Protein AF-A0A4R5H2H3-F1 (afdb_monomer_lite)

Foldseek 3Di:
DPLVVLVQVLCCVVPVDPSCPPPVVVVVVLVVVLVVLLVVLLCVLVPDPDPVVSVVSLVVLVVVLVVLVVVLVVLVCVQCVDPPDDPPDDHDDSVSSVVNVVSVSVNSSSVSNNVVNVVVVVCCVVPVPPPVVPPVPVVVVVVVVVVVVVVVVVVVVVVVVVVVVVVVVVVVVVVVVVVVVVVVVVVVVVVVVVPD

Structure (mmCIF, N/CA/C/O backbone):
data_AF-A0A4R5H2H3-F1
#
_entry.id   AF-A0A4R5H2H3-F1
#
loop_
_atom_site.group_PDB
_atom_site.id
_atom_site.type_symbol
_atom_site.label_atom_id
_atom_site.label_alt_id
_atom_site.label_comp_id
_atom_site.label_asym_id
_atom_site.label_entity_id
_atom_site.label_seq_id
_atom_site.pdbx_PDB_ins_code
_atom_site.Cartn_x
_atom_site.Cartn_y
_atom_site.Cartn_z
_atom_site.occupancy
_atom_site.B_iso_or_equiv
_atom_site.auth_seq_id
_atom_site.auth_comp_id
_atom_site.auth_asym_id
_atom_site.auth_atom_id
_atom_site.pdbx_PDB_model_num
ATOM 1 N N . MET A 1 1 ? 29.317 -9.488 -0.263 1.00 34.88 1 MET A N 1
ATOM 2 C CA . MET A 1 1 ? 28.533 -10.384 -1.147 1.00 34.88 1 MET A CA 1
ATOM 3 C C . MET A 1 1 ? 27.454 -9.622 -1.939 1.00 34.88 1 MET A C 1
ATOM 5 O O . MET A 1 1 ? 26.351 -10.120 -2.071 1.00 34.88 1 MET A O 1
ATOM 9 N N . GLY A 1 2 ? 27.746 -8.425 -2.471 1.00 34.34 2 GLY A N 1
ATOM 10 C CA . GLY A 1 2 ? 26.790 -7.650 -3.289 1.00 34.34 2 GLY A CA 1
ATOM 11 C C . GLY A 1 2 ? 27.246 -7.413 -4.733 1.00 34.34 2 GLY A C 1
ATOM 12 O O . GLY A 1 2 ? 26.426 -7.146 -5.590 1.00 34.34 2 GLY A O 1
ATOM 13 N N . ILE A 1 3 ? 28.543 -7.572 -5.020 1.00 41.53 3 ILE A N 1
ATOM 14 C CA . ILE A 1 3 ? 29.163 -7.224 -6.312 1.00 41.53 3 ILE A CA 1
ATOM 15 C C . ILE A 1 3 ? 28.861 -8.278 -7.400 1.00 41.53 3 ILE A C 1
ATOM 17 O O . ILE A 1 3 ? 28.740 -7.950 -8.571 1.00 41.53 3 ILE A O 1
ATOM 21 N N . SER A 1 4 ? 28.657 -9.547 -7.021 1.00 41.81 4 SER A N 1
ATOM 22 C CA . SER A 1 4 ? 28.384 -10.635 -7.978 1.00 41.81 4 SER A CA 1
ATOM 23 C C . SER A 1 4 ? 26.952 -10.625 -8.521 1.00 41.81 4 SER A C 1
ATOM 25 O O . SER A 1 4 ? 26.756 -10.938 -9.684 1.00 41.81 4 SER A O 1
ATOM 27 N N . THR A 1 5 ? 25.950 -10.229 -7.734 1.00 43.16 5 THR A N 1
ATOM 28 C CA . THR A 1 5 ? 24.558 -10.110 -8.209 1.00 43.16 5 THR A CA 1
ATOM 29 C C . THR A 1 5 ? 24.359 -8.932 -9.163 1.00 43.16 5 THR A C 1
ATOM 31 O O . THR A 1 5 ? 23.457 -8.965 -9.992 1.00 43.16 5 THR A O 1
ATOM 34 N N . VAL A 1 6 ? 25.233 -7.926 -9.074 1.00 44.38 6 VAL A N 1
ATOM 35 C CA . VAL A 1 6 ? 25.126 -6.669 -9.819 1.00 44.38 6 VAL A CA 1
ATOM 36 C C . VAL A 1 6 ? 25.523 -6.844 -11.281 1.00 44.38 6 VAL A C 1
ATOM 38 O O . VAL A 1 6 ? 24.759 -6.497 -12.178 1.00 44.38 6 VAL A O 1
ATOM 41 N N . ASN A 1 7 ? 26.673 -7.474 -11.520 1.00 48.06 7 ASN A N 1
ATOM 42 C CA . ASN A 1 7 ? 27.103 -7.817 -12.877 1.00 48.06 7 ASN A CA 1
ATOM 43 C C . ASN A 1 7 ? 26.172 -8.835 -13.539 1.00 48.06 7 ASN A C 1
ATOM 45 O O . ASN A 1 7 ? 26.022 -8.837 -14.752 1.00 48.06 7 ASN A O 1
ATOM 49 N N . VAL A 1 8 ? 25.515 -9.686 -12.748 1.00 49.03 8 VAL A N 1
ATOM 50 C CA . VAL A 1 8 ? 24.647 -10.748 -13.260 1.00 49.03 8 VAL A CA 1
ATOM 51 C C . VAL A 1 8 ? 23.358 -10.198 -13.872 1.00 49.03 8 VAL A C 1
ATOM 53 O O . VAL A 1 8 ? 22.996 -10.614 -14.967 1.00 49.03 8 VAL A O 1
ATOM 56 N N . GLN A 1 9 ? 22.680 -9.252 -13.217 1.00 48.16 9 GLN A N 1
ATOM 57 C CA . GLN A 1 9 ? 21.432 -8.682 -13.745 1.00 48.16 9 GLN A CA 1
ATOM 58 C C . GLN A 1 9 ? 21.677 -7.651 -14.858 1.00 48.16 9 GLN A C 1
ATOM 60 O O . GLN A 1 9 ? 20.937 -7.643 -15.838 1.00 48.16 9 GLN A O 1
ATOM 65 N N . ALA A 1 10 ? 22.765 -6.874 -14.786 1.00 48.69 10 ALA A N 1
ATOM 66 C CA . ALA A 1 10 ? 23.183 -6.014 -15.894 1.00 48.69 10 ALA A CA 1
ATOM 67 C C . ALA A 1 10 ? 23.555 -6.828 -17.152 1.00 48.69 10 ALA A C 1
ATOM 69 O O . ALA A 1 10 ? 23.134 -6.470 -18.248 1.00 48.69 10 ALA A O 1
ATOM 70 N N . ASN A 1 11 ? 24.250 -7.966 -17.004 1.00 46.78 11 ASN A N 1
ATOM 71 C CA . ASN A 1 11 ? 24.529 -8.876 -18.124 1.00 46.78 11 ASN A CA 1
ATOM 72 C C . ASN A 1 11 ? 23.278 -9.629 -18.615 1.00 46.78 11 ASN A C 1
ATOM 74 O O . ASN A 1 11 ? 23.153 -9.892 -19.804 1.00 46.78 11 ASN A O 1
ATOM 78 N N . LEU A 1 12 ? 22.310 -9.953 -17.750 1.00 50.41 12 LEU A N 1
ATOM 79 C CA . LEU A 1 12 ? 21.035 -10.544 -18.194 1.00 50.41 12 LEU A CA 1
ATOM 80 C C . LEU A 1 12 ? 20.271 -9.616 -19.142 1.00 50.41 12 LEU A C 1
ATOM 82 O O . LEU A 1 12 ? 19.757 -10.072 -20.161 1.00 50.41 12 LEU A O 1
ATOM 86 N N . GLU A 1 13 ? 20.211 -8.327 -18.810 1.00 52.56 13 GLU A N 1
ATOM 87 C CA . GLU A 1 13 ? 19.518 -7.323 -19.622 1.00 52.56 13 GLU A CA 1
ATOM 88 C C . GLU A 1 13 ? 20.335 -6.889 -20.850 1.00 52.56 13 GLU A C 1
ATOM 90 O O . GLU A 1 13 ? 19.753 -6.598 -21.893 1.00 52.56 13 GLU A O 1
ATOM 95 N N . ALA A 1 14 ? 21.671 -6.877 -20.758 1.00 45.66 14 ALA A N 1
ATOM 96 C CA . ALA A 1 14 ? 22.549 -6.466 -21.855 1.00 45.66 14 ALA A CA 1
ATOM 97 C C . ALA A 1 14 ? 22.869 -7.588 -22.861 1.00 45.66 14 ALA A C 1
ATOM 99 O O . ALA A 1 14 ? 23.081 -7.300 -24.037 1.00 45.66 14 ALA A O 1
ATOM 100 N N . THR A 1 15 ? 22.931 -8.853 -22.430 1.00 44.12 15 THR A N 1
ATOM 101 C CA . THR A 1 15 ? 23.522 -9.946 -23.227 1.00 44.12 15 THR A CA 1
ATOM 102 C C . THR A 1 15 ? 22.520 -11.034 -23.641 1.00 44.12 15 THR A C 1
ATOM 104 O O . THR A 1 15 ? 22.876 -11.896 -24.439 1.00 44.12 15 THR A O 1
ATOM 107 N N . TYR A 1 16 ? 21.269 -11.022 -23.144 1.00 44.94 16 TYR A N 1
ATOM 108 C CA . TYR A 1 16 ? 20.269 -12.100 -23.342 1.00 44.94 16 TYR A CA 1
ATOM 109 C C . TYR A 1 16 ? 20.771 -13.513 -22.970 1.00 44.94 16 TYR A C 1
ATOM 111 O O . TYR A 1 16 ? 20.153 -14.522 -23.318 1.00 44.94 16 TYR A O 1
ATOM 119 N N . GLU A 1 17 ? 21.891 -13.606 -22.256 1.00 41.66 17 GLU A N 1
ATOM 120 C CA . GLU A 1 17 ? 22.547 -14.865 -21.938 1.00 41.66 17 GLU A CA 1
ATOM 121 C C . GLU A 1 17 ? 22.022 -15.377 -20.584 1.00 41.66 17 GLU A C 1
ATOM 123 O O . GLU A 1 17 ? 21.837 -14.588 -19.655 1.00 41.66 17 GLU A O 1
ATOM 128 N N . PRO A 1 18 ? 21.713 -16.674 -20.427 1.00 47.91 18 PRO A N 1
ATOM 129 C CA . PRO A 1 18 ? 21.142 -17.199 -19.189 1.00 47.91 18 PRO A CA 1
ATOM 130 C C . PRO A 1 18 ? 22.182 -17.206 -18.055 1.00 47.91 18 PRO A C 1
ATOM 132 O O . PRO A 1 18 ? 22.868 -18.195 -17.817 1.00 47.91 18 PRO A O 1
ATOM 135 N N . VAL A 1 19 ? 22.267 -16.115 -17.292 1.00 52.50 19 VAL A N 1
ATOM 136 C CA . VAL A 1 19 ? 23.254 -15.950 -16.204 1.00 52.50 19 VAL A CA 1
ATOM 137 C C . VAL A 1 19 ? 22.940 -16.799 -14.948 1.00 52.50 19 VAL A C 1
ATOM 139 O O . VAL A 1 19 ? 23.726 -16.869 -14.007 1.00 52.50 19 VAL A O 1
ATOM 142 N N . PHE A 1 20 ? 21.818 -17.528 -14.919 1.00 52.38 20 PHE A N 1
ATOM 143 C CA . PHE A 1 20 ? 21.403 -18.344 -13.765 1.00 52.38 20 PHE A CA 1
ATOM 144 C C . PHE A 1 20 ? 21.428 -19.864 -13.993 1.00 52.38 20 PHE A C 1
ATOM 146 O O . PHE A 1 20 ? 20.670 -20.585 -13.342 1.00 52.38 20 PHE A O 1
ATOM 153 N N . ILE A 1 21 ? 22.301 -20.381 -14.866 1.00 53.38 21 ILE A N 1
ATOM 154 C CA . ILE A 1 21 ? 22.449 -21.841 -15.042 1.00 53.38 21 ILE A CA 1
ATOM 155 C C . ILE A 1 21 ? 22.946 -22.508 -13.745 1.00 53.38 21 ILE A C 1
ATOM 157 O O . ILE A 1 21 ? 22.458 -23.570 -13.368 1.00 53.38 21 ILE A O 1
ATOM 161 N N . GLU A 1 22 ? 23.871 -21.871 -13.019 1.00 54.84 22 GLU A N 1
ATOM 162 C CA . GLU A 1 22 ? 24.517 -22.478 -11.843 1.00 54.84 22 GLU A CA 1
ATOM 163 C C . GLU A 1 22 ? 23.698 -22.372 -10.544 1.00 54.84 22 GLU A C 1
ATOM 165 O O . GLU A 1 22 ? 23.843 -23.194 -9.641 1.00 54.84 22 GLU A O 1
ATOM 170 N N . ALA A 1 23 ? 22.833 -21.360 -10.416 1.00 55.41 23 ALA A N 1
ATOM 171 C CA . ALA A 1 23 ? 22.074 -21.097 -9.190 1.00 55.41 23 ALA A CA 1
ATOM 172 C C . ALA A 1 23 ? 20.656 -20.569 -9.489 1.00 55.41 23 ALA A C 1
ATOM 174 O O . ALA A 1 23 ? 20.342 -19.417 -9.163 1.00 55.41 23 ALA A O 1
ATOM 175 N N . PRO A 1 24 ? 19.770 -21.403 -10.066 1.00 59.09 24 PRO A N 1
ATOM 176 C CA . PRO A 1 24 ? 18.441 -20.983 -10.516 1.00 59.09 24 PRO A CA 1
ATOM 177 C C . PRO A 1 24 ? 17.578 -20.426 -9.378 1.00 59.09 24 PRO A C 1
ATOM 179 O O . PRO A 1 24 ? 16.837 -19.471 -9.571 1.00 59.09 24 PRO A O 1
ATOM 182 N N . TYR A 1 25 ? 17.727 -20.934 -8.153 1.00 60.09 25 TYR A N 1
ATOM 183 C CA . TYR A 1 25 ? 16.969 -20.471 -6.984 1.00 60.09 25 TYR A CA 1
ATOM 184 C C . TYR A 1 25 ? 17.156 -18.973 -6.672 1.00 60.09 25 TYR A C 1
ATOM 186 O O . TYR A 1 25 ? 16.240 -18.339 -6.149 1.00 60.09 25 TYR A O 1
ATOM 194 N N . LYS A 1 26 ? 18.308 -18.377 -7.014 1.00 56.00 26 LYS A N 1
ATOM 195 C CA . LYS A 1 26 ? 18.548 -16.935 -6.827 1.00 56.00 26 LYS A CA 1
ATOM 196 C C . LYS A 1 26 ? 17.709 -16.099 -7.792 1.00 56.00 26 LYS A C 1
ATOM 198 O O . LYS A 1 26 ? 17.166 -15.077 -7.383 1.00 56.00 26 LYS A O 1
ATOM 203 N N . ALA A 1 27 ? 17.550 -16.572 -9.028 1.00 60.16 27 ALA A N 1
ATOM 204 C CA . ALA A 1 27 ? 16.686 -15.951 -10.027 1.00 60.16 27 ALA A CA 1
ATOM 205 C C . ALA A 1 27 ? 15.229 -15.938 -9.559 1.00 60.16 27 ALA A C 1
ATOM 207 O O . ALA A 1 27 ? 14.553 -14.921 -9.652 1.00 60.16 27 ALA A O 1
ATOM 208 N N . TRP A 1 28 ? 14.767 -17.052 -8.985 1.00 60.28 28 TRP A N 1
ATOM 209 C CA . TRP A 1 28 ? 13.408 -17.174 -8.459 1.00 60.28 28 TRP A CA 1
ATOM 210 C C . TRP A 1 28 ? 13.164 -16.234 -7.277 1.00 60.28 28 TRP A C 1
ATOM 212 O O . TRP A 1 28 ? 12.120 -15.595 -7.211 1.00 60.28 28 TRP A O 1
ATOM 222 N N . LEU A 1 29 ? 14.124 -16.109 -6.358 1.00 61.41 29 LEU A N 1
ATOM 223 C CA . LEU A 1 29 ? 14.008 -15.193 -5.219 1.00 61.41 29 LEU A CA 1
ATOM 224 C C . LEU A 1 29 ? 13.988 -13.720 -5.652 1.00 61.41 29 LEU A C 1
ATOM 226 O O . LEU A 1 29 ? 13.203 -12.946 -5.109 1.00 61.41 29 LEU A O 1
ATOM 230 N N . LEU A 1 30 ? 14.797 -13.345 -6.648 1.00 62.12 30 LEU A N 1
ATOM 231 C CA . LEU A 1 30 ? 14.772 -12.001 -7.237 1.00 62.12 30 LEU A CA 1
ATOM 232 C C . LEU A 1 30 ? 13.456 -11.741 -7.983 1.00 62.12 30 LEU A C 1
ATOM 234 O O . LEU A 1 30 ? 12.825 -10.709 -7.766 1.00 62.12 30 LEU A O 1
ATOM 238 N N . ALA A 1 31 ? 12.985 -12.713 -8.768 1.00 64.19 31 ALA A N 1
ATOM 239 C CA . ALA A 1 31 ? 11.712 -12.631 -9.480 1.00 64.19 31 ALA A CA 1
ATOM 240 C C . ALA A 1 31 ? 10.501 -12.558 -8.534 1.00 64.19 31 ALA A C 1
ATOM 242 O O . ALA A 1 31 ? 9.494 -11.947 -8.877 1.00 64.19 31 ALA A O 1
ATOM 243 N N . LEU A 1 32 ? 10.583 -13.152 -7.337 1.00 67.06 32 LEU A N 1
ATOM 244 C CA . LEU A 1 32 ? 9.530 -13.090 -6.317 1.00 67.06 32 LEU A CA 1
ATOM 245 C C . LEU A 1 32 ? 9.561 -11.802 -5.482 1.00 67.06 32 LEU A C 1
ATOM 247 O O . LEU A 1 32 ? 8.543 -11.438 -4.888 1.00 67.06 32 LEU A O 1
ATOM 251 N N . LEU A 1 33 ? 10.686 -11.086 -5.453 1.00 66.94 33 LEU A N 1
ATOM 252 C CA . LEU A 1 33 ? 10.825 -9.845 -4.690 1.00 66.94 33 LEU A CA 1
ATOM 253 C C . LEU A 1 33 ? 9.841 -8.772 -5.182 1.00 66.94 33 LEU A C 1
ATOM 255 O O . LEU A 1 33 ? 9.191 -8.100 -4.380 1.00 66.94 33 LEU A O 1
ATOM 259 N N . VAL A 1 34 ? 9.687 -8.667 -6.504 1.00 65.50 34 VAL A N 1
ATOM 260 C CA . VAL A 1 34 ? 8.797 -7.707 -7.168 1.00 65.50 34 VAL A CA 1
ATOM 261 C C . VAL A 1 34 ? 7.313 -7.948 -6.836 1.00 65.50 34 VAL A C 1
ATOM 263 O O . VAL A 1 34 ? 6.665 -7.018 -6.345 1.00 65.50 34 VAL A O 1
ATOM 266 N N . PRO A 1 35 ? 6.741 -9.158 -7.004 1.00 67.50 35 PRO A N 1
ATOM 267 C CA . PRO A 1 35 ? 5.350 -9.420 -6.643 1.00 67.50 35 PRO A CA 1
ATOM 268 C C . PRO A 1 35 ? 5.090 -9.328 -5.131 1.00 67.50 35 PRO A C 1
ATOM 270 O O . PRO A 1 35 ? 4.041 -8.814 -4.737 1.00 67.50 35 PRO A O 1
ATOM 273 N N . ILE A 1 36 ? 6.025 -9.742 -4.264 1.00 69.88 36 ILE A N 1
ATOM 274 C CA . ILE A 1 36 ? 5.872 -9.604 -2.799 1.00 69.88 36 ILE A CA 1
ATOM 275 C C . ILE A 1 36 ? 5.882 -8.124 -2.378 1.00 69.88 36 ILE A C 1
ATOM 277 O O . ILE A 1 36 ? 5.030 -7.686 -1.591 1.00 69.88 36 ILE A O 1
ATOM 281 N N . GLY A 1 37 ? 6.808 -7.335 -2.930 1.00 66.12 37 GLY A N 1
ATOM 282 C CA . GLY A 1 37 ? 6.871 -5.889 -2.714 1.00 66.12 37 GLY A CA 1
ATOM 283 C C . GLY A 1 37 ? 5.603 -5.192 -3.207 1.00 66.12 37 GLY A C 1
ATOM 284 O O . GLY A 1 37 ? 4.981 -4.419 -2.475 1.00 66.12 37 GLY A O 1
ATOM 285 N N . SER A 1 38 ? 5.142 -5.555 -4.405 1.00 68.31 38 SER A N 1
ATOM 286 C CA . SER A 1 38 ? 3.903 -5.039 -4.986 1.00 68.31 38 SER A CA 1
ATOM 287 C C . SER A 1 38 ? 2.668 -5.354 -4.133 1.00 68.31 38 SER A C 1
ATOM 289 O O . SER A 1 38 ? 1.786 -4.501 -3.996 1.00 68.31 38 SER A O 1
ATOM 291 N N . LEU A 1 39 ? 2.570 -6.558 -3.561 1.00 72.31 39 LEU A N 1
ATOM 292 C CA . LEU A 1 39 ? 1.448 -6.930 -2.693 1.00 72.31 39 LEU A CA 1
ATOM 293 C C . LEU A 1 39 ? 1.435 -6.090 -1.415 1.00 72.31 39 LEU A C 1
ATOM 295 O O . LEU A 1 39 ? 0.384 -5.571 -1.039 1.00 72.31 39 LEU A O 1
ATOM 299 N N . SER A 1 40 ? 2.596 -5.887 -0.794 1.00 69.19 40 SER A N 1
ATOM 300 C CA . SER A 1 40 ? 2.732 -5.064 0.417 1.00 69.19 40 SER A CA 1
ATOM 301 C C . SER A 1 40 ? 2.228 -3.631 0.198 1.00 69.19 40 SER A C 1
ATOM 303 O O . SER A 1 40 ? 1.469 -3.096 1.008 1.00 69.19 40 SER A O 1
ATOM 305 N N . ILE A 1 41 ? 2.573 -3.038 -0.948 1.00 73.12 41 ILE A N 1
ATOM 306 C CA . ILE A 1 41 ? 2.124 -1.697 -1.353 1.00 73.12 41 ILE A CA 1
ATOM 307 C C . ILE A 1 41 ? 0.606 -1.675 -1.605 1.00 73.12 41 ILE A C 1
ATOM 309 O O . ILE A 1 41 ? -0.086 -0.750 -1.182 1.00 73.12 41 ILE A O 1
ATOM 313 N N . LYS A 1 42 ? 0.052 -2.719 -2.232 1.00 76.38 42 LYS A N 1
ATOM 314 C CA . LYS A 1 42 ? -1.390 -2.818 -2.510 1.00 76.38 42 LYS A CA 1
ATOM 315 C C . LYS A 1 42 ? -2.245 -2.968 -1.247 1.00 76.38 42 LYS A C 1
ATOM 317 O O . LYS A 1 42 ? -3.386 -2.503 -1.238 1.00 76.38 42 LYS A O 1
ATOM 322 N N . PHE A 1 43 ? -1.740 -3.618 -0.197 1.00 73.56 43 PHE A N 1
ATOM 323 C CA . PHE A 1 43 ? -2.502 -3.822 1.042 1.00 73.56 43 PHE A CA 1
ATOM 324 C C . PHE A 1 43 ? -2.461 -2.625 1.998 1.00 73.56 43 PHE A C 1
ATOM 326 O O . PHE A 1 43 ? -3.411 -2.445 2.758 1.00 73.56 43 PHE A O 1
ATOM 333 N N . LEU A 1 44 ? -1.446 -1.758 1.927 1.00 75.88 44 LEU A N 1
ATOM 334 C CA . LEU A 1 44 ? -1.357 -0.539 2.749 1.00 75.88 44 LEU A CA 1
ATOM 335 C C . LEU A 1 44 ? -2.647 0.317 2.792 1.00 75.88 44 LEU A C 1
ATOM 337 O O . LEU A 1 44 ? -3.050 0.724 3.883 1.00 75.88 44 LEU A O 1
ATOM 341 N N . PRO A 1 45 ? -3.342 0.573 1.662 1.00 74.25 45 PRO A N 1
ATOM 342 C CA . PRO A 1 45 ? -4.606 1.305 1.650 1.00 74.25 45 PRO A CA 1
ATOM 343 C C . PRO A 1 45 ? -5.694 0.736 2.571 1.00 74.25 45 PRO A C 1
ATOM 345 O O . PRO A 1 45 ? -6.553 1.486 3.034 1.00 74.25 45 PRO A O 1
ATOM 348 N N . SER A 1 46 ? -5.688 -0.579 2.817 1.00 74.06 46 SER A N 1
ATOM 349 C CA . SER A 1 46 ? -6.709 -1.247 3.635 1.00 74.06 46 SER A CA 1
ATOM 350 C C . SER A 1 46 ? -6.606 -0.910 5.125 1.00 74.06 46 SER A C 1
ATOM 352 O O . SER A 1 46 ? -7.607 -0.997 5.831 1.00 74.06 46 SER A O 1
ATOM 354 N N . SER A 1 47 ? -5.445 -0.428 5.577 1.00 77.38 47 SER A N 1
ATOM 355 C CA . SER A 1 47 ? -5.215 0.021 6.953 1.00 77.38 47 SER A CA 1
ATOM 356 C C . SER A 1 47 ? -5.760 1.424 7.240 1.00 77.38 47 SER A C 1
ATOM 358 O O . SER A 1 47 ? -5.821 1.829 8.398 1.00 77.38 47 SER A O 1
ATOM 360 N N . PHE A 1 48 ? -6.148 2.199 6.219 1.00 78.94 48 PHE A N 1
ATOM 361 C CA . PHE A 1 48 ? -6.730 3.525 6.435 1.00 78.94 48 PHE A CA 1
ATOM 362 C C . PHE A 1 48 ? -8.240 3.429 6.668 1.00 78.94 48 PHE A C 1
ATOM 364 O O . PHE A 1 48 ? -8.986 2.980 5.800 1.00 78.94 48 PHE A O 1
ATOM 371 N N . GLU A 1 49 ? -8.716 3.952 7.796 1.00 73.38 49 GLU A N 1
ATOM 372 C CA . GLU A 1 49 ? -10.152 4.010 8.107 1.00 73.38 49 GLU A CA 1
ATOM 373 C C . GLU A 1 49 ? -10.908 5.018 7.225 1.00 73.38 49 GLU A C 1
ATOM 375 O O . GLU A 1 49 ? -12.073 4.822 6.883 1.00 73.38 49 GLU A O 1
ATOM 380 N N . ARG A 1 50 ? -10.242 6.110 6.823 1.00 80.00 50 ARG A N 1
ATOM 381 C CA . ARG A 1 50 ? -10.867 7.222 6.094 1.00 80.00 50 ARG A CA 1
ATOM 382 C C . ARG A 1 50 ? -10.687 7.088 4.582 1.00 80.00 50 ARG A C 1
ATOM 384 O O . ARG A 1 50 ? -9.564 7.060 4.077 1.00 80.00 50 ARG A O 1
ATOM 391 N N . GLU A 1 51 ? -11.793 7.143 3.841 1.00 78.31 51 GLU A N 1
ATOM 392 C CA . GLU A 1 51 ? -11.803 7.087 2.367 1.00 78.31 51 GLU A CA 1
ATOM 393 C C . GLU A 1 51 ? -10.979 8.202 1.698 1.00 78.31 51 GLU A C 1
ATOM 395 O O . GLU A 1 51 ? -10.356 7.992 0.657 1.00 78.31 51 GLU A O 1
ATOM 400 N N . SER A 1 52 ? -10.901 9.390 2.307 1.00 80.38 52 SER A N 1
ATOM 401 C CA . SER A 1 52 ? -10.056 10.478 1.796 1.00 80.38 52 SER A CA 1
ATOM 402 C C . SER A 1 52 ? -8.567 10.124 1.827 1.00 80.38 52 SER A C 1
ATOM 404 O O . SER A 1 52 ? -7.842 10.463 0.892 1.00 80.38 52 SER A O 1
ATOM 406 N N . SER A 1 53 ? -8.118 9.416 2.867 1.00 82.19 53 SER A N 1
ATOM 407 C CA . SER A 1 53 ? -6.723 8.994 3.025 1.00 82.19 53 SER A CA 1
ATOM 408 C C . SER A 1 53 ? -6.362 7.897 2.026 1.00 82.19 53 SER A C 1
ATOM 410 O O . SER A 1 53 ? -5.306 7.969 1.402 1.00 82.19 53 SER A O 1
ATOM 412 N N . LYS A 1 54 ? -7.278 6.952 1.770 1.00 81.94 54 LYS A N 1
ATOM 413 C CA . LYS A 1 54 ? -7.118 5.942 0.709 1.00 81.94 54 LYS A CA 1
ATOM 414 C C . LYS A 1 54 ? -6.953 6.588 -0.666 1.00 81.94 54 LYS A C 1
ATOM 416 O O . LYS A 1 54 ? -6.032 6.251 -1.407 1.00 81.94 54 LYS A O 1
ATOM 421 N N . ARG A 1 55 ? -7.809 7.562 -0.999 1.00 82.94 55 ARG A N 1
ATOM 422 C CA . ARG A 1 55 ? -7.730 8.298 -2.274 1.00 82.94 55 ARG A CA 1
ATOM 423 C C . ARG A 1 55 ? -6.433 9.096 -2.405 1.00 82.94 55 ARG A C 1
ATOM 425 O O . ARG A 1 55 ? -5.866 9.136 -3.494 1.00 82.94 55 ARG A O 1
ATOM 432 N N . ALA A 1 56 ? -5.967 9.724 -1.325 1.00 86.06 56 ALA A N 1
ATOM 433 C CA . ALA A 1 56 ? -4.695 10.444 -1.316 1.00 86.06 56 ALA A CA 1
ATOM 434 C C . ALA A 1 56 ? -3.508 9.493 -1.536 1.00 86.06 56 ALA A C 1
ATOM 436 O O . ALA A 1 56 ? -2.653 9.783 -2.370 1.00 86.06 56 ALA A O 1
ATOM 437 N N . TYR A 1 57 ? -3.506 8.334 -0.872 1.00 86.94 57 TYR A N 1
ATOM 438 C CA . TYR A 1 57 ? -2.490 7.300 -1.061 1.00 86.94 57 TYR A CA 1
ATOM 439 C C . TYR A 1 57 ? -2.444 6.797 -2.508 1.00 86.94 57 TYR A C 1
ATOM 441 O O . TYR A 1 57 ? -1.377 6.773 -3.110 1.00 86.94 57 TYR A O 1
ATOM 449 N N . ILE A 1 58 ? -3.598 6.468 -3.099 1.00 86.19 58 ILE A N 1
ATOM 450 C CA . ILE A 1 58 ? -3.689 6.003 -4.494 1.00 86.19 58 ILE A CA 1
ATOM 451 C C . ILE A 1 58 ? -3.112 7.041 -5.463 1.00 86.19 58 ILE A C 1
ATOM 453 O O . ILE A 1 58 ? -2.343 6.701 -6.358 1.00 86.19 58 ILE A O 1
ATOM 457 N N . LYS A 1 59 ? -3.462 8.320 -5.278 1.00 87.81 59 LYS A N 1
ATOM 458 C CA . LYS A 1 59 ? -2.902 9.409 -6.090 1.00 87.81 59 LYS A CA 1
ATOM 459 C C . LYS A 1 59 ? -1.389 9.517 -5.909 1.00 87.81 59 LYS A C 1
ATOM 461 O O . LYS A 1 59 ? -0.678 9.632 -6.901 1.00 87.81 59 LYS A O 1
ATOM 466 N N . GLY A 1 60 ? -0.913 9.454 -4.666 1.00 89.12 60 GLY A N 1
ATOM 467 C CA . GLY A 1 60 ? 0.514 9.462 -4.349 1.00 89.12 60 GLY A CA 1
ATOM 468 C C . GLY A 1 60 ? 1.260 8.314 -5.025 1.00 89.12 60 GLY A C 1
ATOM 469 O O . GLY A 1 60 ? 2.294 8.553 -5.636 1.00 89.12 60 GLY A O 1
ATOM 470 N N . LEU A 1 61 ? 0.689 7.106 -5.002 1.00 89.12 61 LEU A N 1
ATOM 471 C CA . LEU A 1 61 ? 1.252 5.926 -5.653 1.00 89.12 61 LEU A CA 1
ATOM 472 C C . LEU A 1 61 ? 1.350 6.097 -7.173 1.00 89.12 61 LEU A C 1
ATOM 474 O O . LEU A 1 61 ? 2.372 5.760 -7.763 1.00 89.12 61 LEU A O 1
ATOM 478 N N . TYR A 1 62 ? 0.319 6.633 -7.830 1.00 88.56 62 TYR A N 1
ATOM 479 C CA . TYR A 1 62 ? 0.386 6.879 -9.275 1.00 88.56 62 TYR A CA 1
ATOM 480 C C . TYR A 1 62 ? 1.431 7.940 -9.635 1.00 88.56 62 TYR A C 1
ATOM 482 O O . TYR A 1 62 ? 2.162 7.766 -10.608 1.00 88.56 62 TYR A O 1
ATOM 490 N N . ILE A 1 63 ? 1.545 9.004 -8.835 1.00 92.25 63 ILE A N 1
ATOM 491 C CA . ILE A 1 63 ? 2.563 10.042 -9.036 1.00 92.25 63 ILE A CA 1
ATOM 492 C C . ILE A 1 63 ? 3.967 9.461 -8.836 1.00 92.25 63 ILE A C 1
ATOM 494 O O . ILE A 1 63 ? 4.833 9.670 -9.684 1.00 92.25 63 ILE A O 1
ATOM 498 N N . SER A 1 64 ? 4.199 8.705 -7.759 1.00 90.94 64 SER A N 1
ATOM 499 C CA . SER A 1 64 ? 5.503 8.086 -7.504 1.00 90.94 64 SER A CA 1
ATOM 500 C C . SER A 1 64 ? 5.865 7.059 -8.574 1.00 90.94 64 SER A C 1
ATOM 502 O O . SER A 1 64 ? 7.017 7.009 -8.991 1.00 90.94 64 SER A O 1
ATOM 504 N N . THR A 1 65 ? 4.887 6.303 -9.079 1.00 90.12 65 THR A N 1
ATOM 505 C CA . THR A 1 65 ? 5.084 5.375 -10.203 1.00 90.12 65 THR A CA 1
ATOM 506 C C . THR A 1 65 ? 5.502 6.126 -11.465 1.00 90.12 65 THR A C 1
ATOM 508 O O . THR A 1 65 ? 6.493 5.760 -12.089 1.00 90.12 65 THR A O 1
ATOM 511 N N . ALA A 1 66 ? 4.797 7.204 -11.824 1.00 90.44 66 ALA A N 1
ATOM 512 C CA . ALA A 1 66 ? 5.126 8.001 -13.005 1.00 90.44 66 ALA A CA 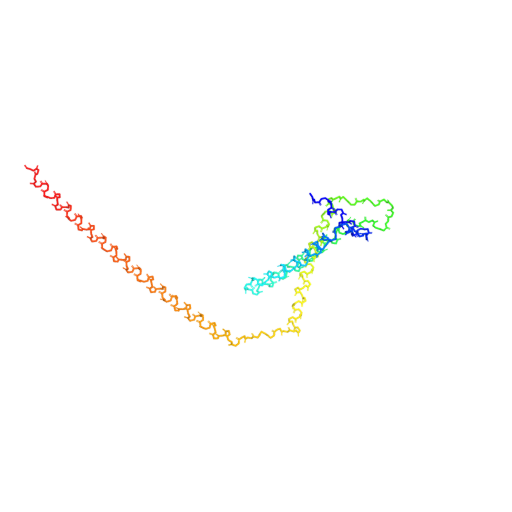1
ATOM 513 C C . ALA A 1 66 ? 6.530 8.621 -12.908 1.00 90.44 66 ALA A C 1
ATOM 515 O O . ALA A 1 66 ? 7.303 8.552 -13.862 1.00 90.44 66 ALA A O 1
ATOM 516 N N . LEU A 1 67 ? 6.885 9.172 -11.743 1.00 92.62 67 LEU A N 1
ATOM 517 C CA . LEU A 1 67 ? 8.228 9.697 -11.488 1.00 92.62 67 LEU A CA 1
ATOM 518 C C . LEU A 1 67 ? 9.289 8.595 -11.564 1.00 92.62 67 LEU A C 1
ATOM 520 O O . LEU A 1 67 ? 10.321 8.788 -12.201 1.00 92.62 67 LEU A O 1
ATOM 524 N N . SER A 1 68 ? 9.028 7.432 -10.964 1.00 91.56 68 SER A N 1
ATOM 525 C CA . SER A 1 68 ? 9.951 6.295 -10.995 1.00 91.56 68 SER A CA 1
ATOM 526 C C . SER A 1 68 ? 10.187 5.792 -12.415 1.00 91.56 68 SER A C 1
ATOM 528 O O . SER A 1 68 ? 11.326 5.507 -12.764 1.00 91.56 68 SER A O 1
ATOM 530 N N . LEU A 1 69 ? 9.144 5.718 -13.247 1.00 89.31 69 LEU A N 1
ATOM 531 C CA . LEU A 1 69 ? 9.267 5.327 -14.654 1.00 89.31 69 LEU A CA 1
ATOM 532 C C . LEU A 1 69 ? 10.042 6.360 -15.476 1.00 89.31 69 LEU A C 1
ATOM 534 O O . LEU A 1 69 ? 10.799 5.983 -16.368 1.00 89.31 69 LEU A O 1
ATOM 538 N N . LEU A 1 70 ? 9.895 7.652 -15.172 1.00 92.12 70 LEU A N 1
ATOM 539 C CA . LEU A 1 70 ? 10.669 8.710 -15.825 1.00 92.12 70 LEU A CA 1
ATOM 540 C C . LEU A 1 70 ? 12.156 8.588 -15.471 1.00 92.12 70 LEU A C 1
ATOM 542 O O . LEU A 1 70 ? 12.997 8.559 -16.368 1.00 92.12 70 LEU A O 1
ATOM 546 N N . ILE A 1 71 ? 12.481 8.447 -14.181 1.00 90.69 71 ILE A N 1
ATOM 547 C CA . ILE A 1 71 ? 13.864 8.251 -13.719 1.00 90.69 71 ILE A CA 1
ATOM 548 C C . ILE A 1 71 ? 14.442 6.965 -14.318 1.00 90.69 71 ILE A C 1
ATOM 550 O O . ILE A 1 71 ? 15.563 6.982 -14.820 1.00 90.69 71 ILE A O 1
ATOM 554 N N . TRP A 1 72 ? 13.666 5.878 -14.326 1.00 89.69 72 TRP A N 1
ATOM 555 C CA . TRP A 1 72 ? 14.057 4.626 -14.968 1.00 89.69 72 TRP A CA 1
ATOM 556 C C . TRP A 1 72 ? 14.331 4.813 -16.464 1.00 89.69 72 TRP A C 1
ATOM 558 O O . TRP A 1 72 ? 15.356 4.346 -16.938 1.00 89.69 72 TRP A O 1
ATOM 568 N N . SER A 1 73 ? 13.494 5.557 -17.194 1.00 84.19 73 SER A N 1
ATOM 569 C CA . SER A 1 73 ? 13.690 5.812 -18.631 1.00 84.19 73 SER A CA 1
ATOM 570 C C . SER A 1 73 ? 14.981 6.585 -18.910 1.00 84.19 73 SER A C 1
ATOM 572 O O . SER A 1 73 ? 15.701 6.267 -19.853 1.00 84.19 73 SER A O 1
ATOM 574 N N . VAL A 1 74 ? 15.302 7.582 -18.077 1.00 86.25 74 VAL A N 1
ATOM 575 C CA . VAL A 1 74 ? 16.571 8.324 -18.174 1.00 86.25 74 VAL A CA 1
ATOM 576 C C . VAL A 1 74 ? 17.752 7.409 -17.851 1.00 86.25 74 VAL A C 1
ATOM 578 O O . VAL A 1 74 ? 18.733 7.398 -18.588 1.00 86.25 74 VAL A O 1
ATOM 581 N N . ALA A 1 75 ? 17.656 6.616 -16.782 1.00 83.00 75 ALA A N 1
ATOM 582 C CA . ALA A 1 75 ? 18.703 5.675 -16.397 1.00 83.00 75 ALA A CA 1
ATOM 583 C C . ALA A 1 75 ? 18.934 4.608 -17.477 1.00 83.00 75 ALA A C 1
ATOM 585 O O . ALA A 1 75 ? 20.082 4.334 -17.808 1.00 83.00 75 ALA A O 1
ATOM 586 N N . PHE A 1 76 ? 17.865 4.074 -18.072 1.00 78.44 76 PHE A N 1
ATOM 587 C CA . PHE A 1 76 ? 17.905 3.144 -19.200 1.00 78.44 76 PHE A CA 1
ATOM 588 C C . PHE A 1 76 ? 18.617 3.770 -20.401 1.00 78.44 76 PHE A C 1
ATOM 590 O O . PHE A 1 76 ? 19.558 3.190 -20.934 1.00 78.44 76 PHE A O 1
ATOM 597 N N . ALA A 1 77 ? 18.217 4.984 -20.789 1.00 78.31 77 ALA A N 1
ATOM 598 C CA . ALA A 1 77 ? 18.826 5.692 -21.910 1.00 78.31 77 ALA A CA 1
ATOM 599 C C . ALA A 1 77 ? 20.322 5.956 -21.696 1.00 78.31 77 ALA A C 1
ATOM 601 O O . ALA A 1 77 ? 21.079 5.917 -22.656 1.00 78.31 77 ALA A O 1
ATOM 602 N N . LEU A 1 78 ? 20.749 6.213 -20.456 1.00 76.56 78 LEU A N 1
ATOM 603 C CA . LEU A 1 78 ? 22.157 6.405 -20.113 1.00 76.56 78 LEU A CA 1
ATOM 604 C C . LEU A 1 78 ? 22.941 5.087 -20.039 1.00 76.56 78 LEU A C 1
ATOM 606 O O . LEU A 1 78 ? 24.096 5.069 -20.448 1.00 76.56 78 LEU A O 1
ATOM 610 N N . MET A 1 79 ? 22.337 4.004 -19.534 1.00 71.19 79 MET A N 1
ATOM 611 C CA . MET A 1 79 ? 22.967 2.676 -19.471 1.00 71.19 79 MET A CA 1
ATOM 612 C C . MET A 1 79 ? 23.220 2.138 -20.884 1.00 71.19 79 MET A C 1
ATOM 614 O O . MET A 1 79 ? 24.291 1.634 -21.197 1.00 71.19 79 MET A O 1
ATOM 618 N N . PHE A 1 80 ? 22.223 2.280 -21.754 1.00 66.88 80 PHE A N 1
ATOM 619 C CA . PHE A 1 80 ? 22.203 1.687 -23.087 1.00 66.88 80 PHE A CA 1
ATOM 620 C C . PHE A 1 80 ? 22.489 2.701 -24.203 1.00 66.88 80 PHE A C 1
ATOM 622 O O . PHE A 1 80 ? 22.180 2.459 -25.375 1.00 66.88 80 PHE A O 1
ATOM 629 N N . ASN A 1 81 ? 23.087 3.842 -23.856 1.00 61.00 81 ASN A N 1
ATOM 630 C CA . ASN A 1 81 ? 23.561 4.803 -24.841 1.00 61.00 81 ASN A CA 1
ATOM 631 C C . ASN A 1 81 ? 24.698 4.155 -25.648 1.00 61.00 81 ASN A C 1
ATOM 633 O O . ASN A 1 81 ? 25.784 3.956 -25.118 1.00 61.00 81 ASN A O 1
ATOM 637 N N . GLY A 1 82 ? 24.439 3.778 -26.904 1.00 50.25 82 GLY A N 1
ATOM 638 C CA . GLY A 1 82 ? 25.451 3.174 -27.782 1.00 50.25 82 GLY A CA 1
ATOM 639 C C . GLY A 1 82 ? 25.164 1.763 -28.307 1.00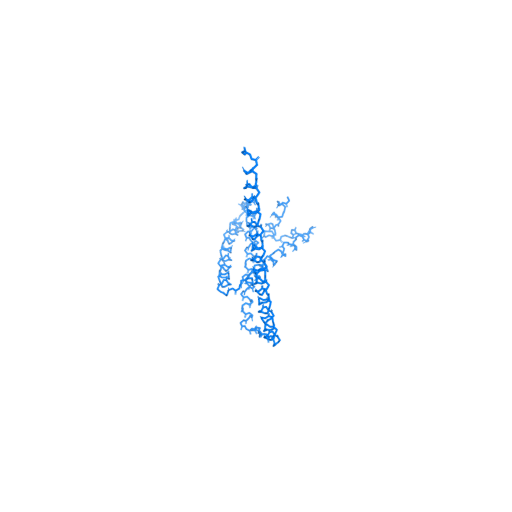 50.25 82 GLY A C 1
ATOM 640 O O . GLY A 1 82 ? 25.955 1.283 -29.111 1.00 50.25 82 GLY A O 1
ATOM 641 N N . ILE A 1 83 ? 24.026 1.118 -27.989 1.00 49.47 83 ILE A N 1
ATOM 642 C CA . ILE A 1 83 ? 23.685 -0.217 -28.559 1.00 49.47 83 ILE A CA 1
ATOM 643 C C . ILE A 1 83 ? 23.639 -0.214 -30.111 1.00 49.47 83 ILE A C 1
ATOM 645 O O . ILE A 1 83 ? 23.717 -1.262 -30.745 1.00 49.47 83 ILE A O 1
ATOM 649 N N . GLY A 1 84 ? 23.537 0.956 -30.754 1.00 47.31 84 GLY A N 1
ATOM 650 C CA . GLY A 1 84 ? 23.398 1.077 -32.209 1.00 47.31 84 GLY A CA 1
ATOM 651 C C . GLY A 1 84 ? 24.624 1.543 -33.001 1.00 47.31 84 GLY A C 1
ATOM 652 O O . GLY A 1 84 ? 24.545 1.536 -34.228 1.00 47.31 84 GLY A O 1
ATOM 653 N N . THR A 1 85 ? 25.727 1.980 -32.381 1.00 44.12 85 THR A N 1
ATOM 654 C CA . THR A 1 85 ? 26.819 2.634 -33.132 1.00 44.12 85 THR A CA 1
ATOM 655 C C . THR A 1 85 ? 28.209 2.280 -32.612 1.00 44.12 85 THR A C 1
ATOM 657 O O . THR A 1 85 ? 28.667 2.864 -31.636 1.00 44.12 85 THR A O 1
ATOM 660 N N . SER A 1 86 ? 28.886 1.415 -33.378 1.00 40.75 86 SER A N 1
ATOM 661 C CA . SER A 1 86 ? 30.337 1.146 -33.412 1.00 40.75 86 SER A CA 1
ATOM 662 C C . SER A 1 86 ? 30.999 0.588 -32.144 1.00 40.75 86 SER A C 1
ATOM 664 O O . SER A 1 86 ? 30.573 0.828 -31.026 1.00 40.75 86 SER A O 1
ATOM 666 N N . GLU A 1 87 ? 32.068 -0.174 -32.366 1.00 48.41 87 GLU A N 1
ATOM 667 C CA . GLU A 1 87 ? 32.821 -1.036 -31.438 1.00 48.41 87 GLU A CA 1
ATOM 668 C C . GLU A 1 87 ? 33.469 -0.336 -30.215 1.00 48.41 87 GLU A C 1
ATOM 670 O O . GLU A 1 87 ? 34.180 -0.988 -29.459 1.00 48.41 87 GLU A O 1
ATOM 675 N N . ASP A 1 88 ? 33.162 0.942 -29.964 1.00 47.81 88 ASP A N 1
ATOM 676 C CA . ASP A 1 88 ? 33.720 1.781 -28.890 1.00 47.81 88 ASP A CA 1
ATOM 677 C C . ASP A 1 88 ? 32.641 2.278 -27.901 1.00 47.81 88 ASP A C 1
ATOM 679 O O . ASP A 1 88 ? 32.701 3.397 -27.388 1.00 47.81 88 ASP A O 1
ATOM 683 N N . ALA A 1 89 ? 31.610 1.473 -27.627 1.00 53.78 89 ALA A N 1
ATOM 684 C CA . ALA A 1 89 ? 30.693 1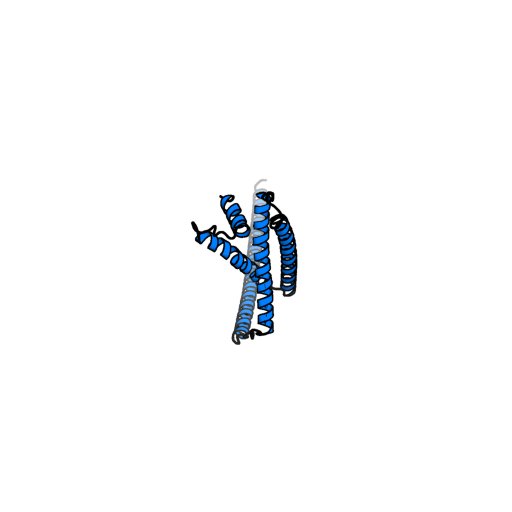.769 -26.530 1.00 53.78 89 ALA A CA 1
ATOM 685 C C . ALA A 1 89 ? 31.412 1.513 -25.194 1.00 53.78 89 ALA A C 1
ATOM 687 O O . ALA A 1 89 ? 31.594 0.363 -24.787 1.00 53.78 89 ALA A O 1
ATOM 688 N N . GLU A 1 90 ? 31.847 2.580 -24.516 1.00 56.38 90 GLU A N 1
ATOM 689 C CA . GLU A 1 90 ? 32.368 2.479 -23.151 1.00 56.38 90 GLU A CA 1
ATOM 690 C C . GLU A 1 90 ? 31.329 1.785 -22.262 1.00 56.38 90 GLU A C 1
ATOM 692 O O . GLU A 1 90 ? 30.184 2.227 -22.145 1.00 56.38 90 GLU A O 1
ATOM 697 N N . ALA A 1 91 ? 31.733 0.678 -21.636 1.00 58.09 91 ALA A N 1
ATOM 698 C CA . ALA A 1 91 ? 30.885 -0.028 -20.691 1.00 58.09 91 ALA A CA 1
ATOM 699 C C . ALA A 1 91 ? 30.463 0.929 -19.566 1.00 58.09 91 ALA A C 1
ATOM 701 O O . ALA A 1 91 ? 31.291 1.646 -18.996 1.00 58.09 91 ALA A O 1
ATOM 702 N N . ALA A 1 92 ? 29.171 0.938 -19.232 1.00 61.56 92 ALA A N 1
ATOM 703 C CA . ALA A 1 92 ? 28.671 1.753 -18.137 1.00 61.56 92 ALA A CA 1
ATOM 704 C C . ALA A 1 92 ? 29.415 1.419 -16.836 1.00 61.56 92 ALA A C 1
ATOM 706 O O . ALA A 1 92 ? 29.645 0.254 -16.517 1.00 61.56 92 ALA A O 1
ATOM 707 N N . SER A 1 93 ? 29.772 2.449 -16.063 1.00 70.62 93 SER A N 1
ATOM 708 C CA . SER A 1 93 ? 30.442 2.248 -14.773 1.00 70.62 93 SER A CA 1
ATOM 709 C C . SER A 1 93 ? 29.632 1.335 -13.839 1.00 70.62 93 SER A C 1
ATOM 711 O O . SER A 1 93 ? 28.402 1.422 -13.795 1.00 70.62 93 SER A O 1
ATOM 713 N N . ASP A 1 94 ? 30.314 0.540 -13.006 1.00 70.88 94 ASP A N 1
ATOM 714 C CA . ASP A 1 94 ? 29.681 -0.338 -12.006 1.00 70.88 94 ASP A CA 1
ATOM 715 C C . ASP A 1 94 ? 28.673 0.406 -11.112 1.00 70.88 94 ASP A C 1
ATOM 717 O O . ASP A 1 94 ? 27.647 -0.142 -10.705 1.00 70.88 94 ASP A O 1
ATOM 721 N N . ALA A 1 95 ? 28.944 1.675 -10.792 1.00 74.00 95 ALA A N 1
ATOM 722 C CA . ALA A 1 95 ? 28.042 2.515 -10.007 1.00 74.00 95 ALA A CA 1
ATOM 723 C C . ALA A 1 95 ? 26.730 2.815 -10.753 1.00 74.00 95 ALA A C 1
ATOM 725 O O . ALA A 1 95 ? 25.658 2.800 -10.146 1.00 74.00 95 ALA A O 1
ATOM 726 N N . MET A 1 96 ? 26.805 3.046 -12.066 1.00 72.50 96 MET A N 1
ATOM 727 C CA . MET A 1 96 ? 25.641 3.297 -12.912 1.00 72.50 96 MET A CA 1
ATOM 728 C C . MET A 1 96 ? 24.809 2.029 -13.117 1.00 72.50 96 MET A C 1
ATOM 730 O O . MET A 1 96 ? 23.586 2.083 -13.001 1.00 72.50 96 MET A O 1
ATOM 734 N N . ALA A 1 97 ? 25.461 0.881 -13.322 1.00 70.12 97 ALA A N 1
ATOM 735 C CA . ALA A 1 97 ? 24.790 -0.417 -13.405 1.00 70.12 97 ALA A CA 1
ATOM 736 C C . ALA A 1 97 ? 24.049 -0.763 -12.097 1.00 70.12 97 ALA A C 1
ATOM 738 O O . ALA A 1 97 ? 22.880 -1.152 -12.116 1.00 70.12 97 ALA A O 1
ATOM 739 N N . ASN A 1 98 ? 24.693 -0.533 -10.946 1.00 73.88 98 ASN A N 1
ATOM 740 C CA . ASN A 1 98 ? 24.069 -0.661 -9.626 1.00 73.88 98 ASN A CA 1
ATOM 741 C C . ASN A 1 98 ? 22.833 0.233 -9.474 1.00 73.88 98 ASN A C 1
ATOM 743 O O . ASN A 1 98 ? 21.778 -0.222 -9.032 1.00 73.88 98 ASN A O 1
ATOM 747 N N . PHE A 1 99 ? 22.966 1.517 -9.812 1.00 79.44 99 PHE A N 1
ATOM 748 C CA . PHE A 1 99 ? 21.872 2.477 -9.702 1.00 79.44 99 PHE A CA 1
ATOM 749 C C . PHE A 1 99 ? 20.695 2.100 -10.608 1.00 79.44 99 PHE A C 1
ATOM 751 O O . PHE A 1 99 ? 19.550 2.088 -10.151 1.00 79.44 99 PHE A O 1
ATOM 758 N N . TYR A 1 100 ? 20.987 1.737 -11.860 1.00 76.88 100 TYR A N 1
ATOM 759 C CA . TYR A 1 100 ? 20.000 1.300 -12.841 1.00 76.88 100 TYR A CA 1
ATOM 760 C C . TYR A 1 100 ? 19.201 0.080 -12.348 1.00 76.88 100 TYR A C 1
ATOM 762 O O . TYR A 1 100 ? 17.975 0.071 -12.427 1.00 76.88 100 TYR A O 1
ATOM 770 N N . MET A 1 101 ? 19.862 -0.902 -11.736 1.00 74.88 101 MET A N 1
ATOM 771 C CA . MET A 1 101 ? 19.194 -2.076 -11.170 1.00 74.88 101 MET A CA 1
ATOM 772 C C . MET A 1 101 ? 18.214 -1.724 -10.048 1.00 74.88 101 MET A C 1
ATOM 774 O O . MET A 1 101 ? 17.085 -2.217 -10.021 1.00 74.88 101 MET A O 1
ATOM 778 N N . TRP A 1 102 ? 18.630 -0.851 -9.126 1.00 78.25 102 TRP A N 1
ATOM 779 C CA . TRP A 1 102 ? 17.767 -0.411 -8.032 1.00 78.25 102 TRP A CA 1
ATOM 780 C C . TRP A 1 102 ? 16.538 0.329 -8.549 1.00 78.25 102 TRP A C 1
ATOM 782 O O . TRP A 1 102 ? 15.424 0.044 -8.103 1.00 78.25 102 TRP A O 1
ATOM 792 N N . ILE A 1 103 ? 16.722 1.252 -9.498 1.00 85.81 103 ILE A N 1
ATOM 793 C CA . ILE A 1 103 ? 15.591 1.988 -10.068 1.00 85.81 103 ILE A CA 1
ATOM 794 C C . ILE A 1 103 ? 14.702 1.083 -10.924 1.00 85.81 103 ILE A C 1
ATOM 796 O O . ILE A 1 103 ? 13.488 1.256 -10.892 1.00 85.81 103 ILE A O 1
ATOM 800 N N . HIS A 1 104 ? 15.265 0.095 -11.624 1.00 83.38 104 HIS A N 1
ATOM 801 C CA . HIS A 1 104 ? 14.509 -0.891 -12.393 1.00 83.38 104 HIS A CA 1
ATOM 802 C C . HIS A 1 104 ? 13.610 -1.733 -11.484 1.00 83.38 104 HIS A C 1
ATOM 804 O O . HIS A 1 104 ? 12.390 -1.685 -11.630 1.00 83.38 104 HIS A O 1
ATOM 810 N N . ALA A 1 105 ? 14.172 -2.382 -10.460 1.00 79.50 105 ALA A N 1
ATOM 811 C CA . ALA A 1 105 ? 13.390 -3.179 -9.515 1.00 79.50 105 ALA A CA 1
ATOM 812 C C . ALA A 1 105 ? 12.313 -2.341 -8.798 1.00 79.50 105 ALA A C 1
ATOM 814 O O . ALA A 1 105 ? 11.180 -2.787 -8.605 1.00 79.50 105 ALA A O 1
ATOM 815 N N . PHE A 1 106 ? 12.643 -1.104 -8.415 1.00 82.62 106 PHE A N 1
ATOM 816 C CA . PHE A 1 106 ? 11.693 -0.202 -7.766 1.00 82.62 106 PHE A CA 1
ATOM 817 C C . PHE A 1 106 ? 10.571 0.250 -8.713 1.00 82.62 106 PHE A C 1
ATOM 819 O O . PHE A 1 106 ? 9.399 0.264 -8.323 1.00 82.62 106 PHE A O 1
ATOM 826 N N . ALA A 1 107 ? 10.906 0.567 -9.967 1.00 84.88 107 ALA A N 1
ATOM 827 C CA . ALA A 1 107 ? 9.937 0.928 -10.992 1.00 84.88 107 ALA A CA 1
ATOM 828 C C . ALA A 1 107 ? 8.995 -0.240 -11.307 1.00 84.88 107 ALA A C 1
ATOM 830 O O . ALA A 1 107 ? 7.784 -0.027 -11.372 1.00 84.88 107 ALA A O 1
ATOM 831 N N . GLU A 1 108 ? 9.508 -1.468 -11.417 1.00 82.31 108 GLU A N 1
ATOM 832 C CA . GLU A 1 108 ? 8.690 -2.667 -11.625 1.00 82.31 108 GLU A CA 1
ATOM 833 C C . GLU A 1 108 ? 7.732 -2.928 -10.459 1.00 82.31 108 GLU A C 1
ATOM 835 O O . GLU A 1 108 ? 6.552 -3.219 -10.677 1.00 82.31 108 GLU A O 1
ATOM 840 N N . MET A 1 109 ? 8.196 -2.771 -9.214 1.00 82.31 109 MET A N 1
ATOM 841 C CA . MET A 1 109 ? 7.339 -2.910 -8.031 1.00 82.31 109 MET A CA 1
ATOM 842 C C . MET A 1 109 ? 6.192 -1.895 -8.035 1.00 82.31 109 MET A C 1
ATOM 844 O O . MET A 1 109 ? 5.036 -2.264 -7.809 1.00 82.31 109 MET A O 1
ATOM 848 N N . LEU A 1 110 ? 6.491 -0.622 -8.309 1.00 84.69 110 LEU A N 1
ATOM 849 C CA . LEU A 1 110 ? 5.490 0.446 -8.354 1.00 84.69 110 LEU A CA 1
ATOM 850 C C . LEU A 1 110 ? 4.525 0.291 -9.538 1.00 84.69 110 LEU A C 1
ATOM 852 O O . LEU A 1 110 ? 3.309 0.439 -9.376 1.00 84.69 110 LEU A O 1
ATOM 856 N N . ALA A 1 111 ? 5.040 -0.063 -10.716 1.00 83.31 111 ALA A N 1
ATOM 857 C CA . ALA A 1 111 ? 4.236 -0.335 -11.902 1.00 83.31 111 ALA A CA 1
ATOM 858 C C . ALA A 1 111 ? 3.285 -1.516 -11.661 1.00 83.31 111 ALA A C 1
ATOM 860 O O . ALA A 1 111 ? 2.085 -1.398 -11.898 1.00 83.31 111 ALA A O 1
ATOM 861 N N . THR A 1 112 ? 3.779 -2.615 -11.090 1.00 82.00 112 THR A N 1
ATOM 862 C CA . THR A 1 112 ? 2.950 -3.783 -10.758 1.00 82.00 112 THR A CA 1
ATOM 863 C C . THR A 1 112 ? 1.880 -3.427 -9.727 1.00 82.00 112 THR A C 1
ATOM 865 O O . THR A 1 112 ? 0.703 -3.746 -9.919 1.00 82.00 112 THR A O 1
ATOM 868 N N . ALA A 1 113 ? 2.245 -2.699 -8.666 1.00 81.12 113 ALA A N 1
ATOM 869 C CA . ALA A 1 113 ? 1.304 -2.305 -7.620 1.00 81.12 113 ALA A CA 1
ATOM 870 C C . ALA A 1 113 ? 0.197 -1.394 -8.164 1.00 81.12 113 ALA A C 1
ATOM 872 O O . ALA A 1 113 ? -0.987 -1.615 -7.891 1.00 81.12 113 ALA A O 1
ATOM 873 N N . SER A 1 114 ? 0.567 -0.396 -8.966 1.00 85.12 114 SER A N 1
ATOM 874 C CA . SER A 1 114 ? -0.378 0.537 -9.580 1.00 85.12 114 SER A CA 1
ATOM 875 C C . SER A 1 114 ? -1.306 -0.153 -10.585 1.00 85.12 114 SER A C 1
ATOM 877 O O . SER A 1 114 ? -2.520 0.074 -10.543 1.00 85.12 114 SER A O 1
ATOM 879 N N . LEU A 1 115 ? -0.778 -1.052 -11.422 1.00 84.12 115 LEU A N 1
ATOM 880 C CA . LEU A 1 115 ? -1.569 -1.836 -12.371 1.00 84.12 115 LEU A CA 1
ATOM 881 C C . LEU A 1 115 ? -2.565 -2.737 -11.637 1.00 84.12 115 LEU A C 1
ATOM 883 O O . LEU A 1 115 ? -3.742 -2.787 -11.993 1.00 84.12 115 LEU A O 1
ATOM 887 N N . TYR A 1 116 ? -2.119 -3.398 -10.569 1.00 82.62 116 TYR A N 1
ATOM 888 C CA . TYR A 1 116 ? -2.962 -4.288 -9.780 1.00 82.62 116 TYR A CA 1
ATOM 889 C C . TYR A 1 116 ? -4.055 -3.531 -9.012 1.00 82.62 116 TYR A C 1
ATOM 891 O O . TYR A 1 116 ? -5.192 -4.002 -8.948 1.00 82.62 116 TYR A O 1
ATOM 899 N N . MET A 1 117 ? -3.763 -2.332 -8.491 1.00 82.25 117 MET A N 1
ATOM 900 C CA . MET A 1 117 ? -4.786 -1.454 -7.905 1.00 82.25 117 MET A CA 1
ATOM 901 C C . MET A 1 117 ? -5.802 -0.980 -8.945 1.00 82.25 117 MET A C 1
ATOM 903 O O . MET A 1 117 ? -7.005 -0.955 -8.674 1.00 82.25 117 MET A O 1
ATOM 907 N N . LYS A 1 118 ? -5.351 -0.608 -10.147 1.00 83.12 118 LYS A N 1
ATOM 908 C CA . LYS A 1 118 ? -6.265 -0.190 -11.211 1.00 83.12 118 LYS A CA 1
ATOM 909 C C . LYS A 1 118 ? -7.132 -1.352 -11.689 1.00 83.12 118 LYS A C 1
ATOM 911 O O . LYS A 1 118 ? -8.332 -1.168 -11.911 1.00 83.12 118 LYS A O 1
ATOM 916 N N . LEU A 1 119 ? -6.546 -2.541 -11.805 1.00 83.38 119 LEU A N 1
ATOM 917 C CA . LEU A 1 119 ? -7.255 -3.768 -12.138 1.00 83.38 119 LEU A CA 1
ATOM 918 C C . LEU A 1 119 ? -8.309 -4.089 -11.077 1.00 83.38 119 LEU A C 1
ATOM 920 O O . LEU A 1 119 ? -9.456 -4.321 -11.443 1.00 83.38 119 LEU A O 1
ATOM 924 N N . SER A 1 120 ? -7.977 -4.028 -9.782 1.00 81.12 120 SER A N 1
ATOM 925 C CA . SER A 1 120 ? -8.956 -4.293 -8.720 1.00 81.12 120 SER A CA 1
ATOM 926 C C . SER A 1 120 ? -10.106 -3.286 -8.728 1.00 81.12 120 SER A C 1
ATOM 928 O O . SER A 1 120 ? -11.255 -3.699 -8.665 1.00 81.12 120 SER A O 1
ATOM 930 N N . GLN A 1 121 ? -9.826 -1.990 -8.905 1.00 81.75 121 GLN A N 1
ATOM 931 C CA . GLN A 1 121 ? -10.871 -0.962 -9.042 1.00 81.75 121 GLN A CA 1
ATOM 932 C C . GLN A 1 121 ? -11.783 -1.214 -10.249 1.00 81.75 121 GLN A C 1
ATOM 934 O O . GLN A 1 121 ? -12.996 -1.018 -10.184 1.00 81.75 121 GLN A O 1
ATOM 939 N N . THR A 1 122 ? -11.197 -1.642 -11.367 1.00 82.75 122 THR A N 1
ATOM 940 C CA . THR A 1 122 ? -11.940 -1.948 -12.594 1.00 82.75 122 THR A CA 1
ATOM 941 C C . THR A 1 122 ? -12.812 -3.183 -12.388 1.00 82.75 122 THR A C 1
ATOM 943 O O . THR A 1 122 ? -14.001 -3.154 -12.697 1.00 82.75 122 THR A O 1
ATOM 946 N N . LEU A 1 123 ? -12.256 -4.239 -11.791 1.00 82.94 123 LEU A N 1
ATOM 947 C CA . LEU A 1 123 ? -12.993 -5.451 -11.448 1.00 82.94 123 LEU A CA 1
ATOM 948 C C . LEU A 1 123 ? -14.128 -5.160 -10.465 1.00 82.94 123 LEU A C 1
ATOM 950 O O . LEU A 1 123 ? -15.227 -5.633 -10.697 1.00 82.94 123 LEU A O 1
ATOM 954 N N . GLU A 1 124 ? -13.919 -4.333 -9.442 1.00 81.56 124 GLU A N 1
ATOM 955 C CA . GLU A 1 124 ? -14.980 -3.907 -8.516 1.00 81.56 124 GLU A CA 1
ATOM 956 C C . GLU A 1 124 ? -16.078 -3.082 -9.202 1.00 81.56 124 GLU A C 1
ATOM 958 O O . GLU A 1 124 ? -17.223 -3.092 -8.760 1.00 81.56 124 GLU A O 1
ATOM 963 N N . THR A 1 125 ? -15.756 -2.373 -10.287 1.00 81.75 125 THR A N 1
ATOM 964 C CA . THR A 1 125 ? -16.742 -1.586 -11.044 1.00 81.75 125 THR A CA 1
ATOM 965 C C . THR A 1 125 ? -17.647 -2.486 -11.890 1.00 81.75 125 THR A C 1
ATOM 967 O O . THR A 1 125 ? -18.855 -2.262 -11.940 1.00 81.75 125 THR A O 1
ATOM 970 N N . TYR A 1 126 ? -17.082 -3.502 -12.551 1.00 80.75 126 TYR A N 1
ATOM 971 C CA . TYR A 1 126 ? -17.833 -4.414 -13.430 1.00 80.75 126 TYR A CA 1
ATOM 972 C C . TYR A 1 126 ? -18.424 -5.621 -12.695 1.00 80.75 126 TYR A C 1
ATOM 974 O O . TYR A 1 126 ? -19.490 -6.115 -13.056 1.00 80.75 126 TYR A O 1
ATOM 982 N N . PHE A 1 127 ? -17.747 -6.070 -11.646 1.00 79.06 127 PHE A N 1
ATOM 983 C CA . PHE A 1 127 ? -18.162 -7.126 -10.735 1.00 79.06 127 PHE A CA 1
ATOM 984 C C . PHE A 1 127 ? -18.196 -6.542 -9.325 1.00 79.06 127 PHE A C 1
ATOM 986 O O . PHE A 1 127 ? -17.335 -6.871 -8.500 1.00 79.06 127 PHE A O 1
ATOM 993 N N . PRO A 1 128 ? -19.160 -5.647 -9.035 1.00 72.12 128 PRO A N 1
ATOM 994 C CA . PRO A 1 128 ? -19.338 -5.163 -7.683 1.00 72.12 128 PRO A CA 1
ATOM 995 C C . PRO A 1 128 ? -19.536 -6.387 -6.810 1.00 72.12 128 PRO A C 1
ATOM 997 O O . PRO A 1 128 ? -20.494 -7.143 -6.988 1.00 72.12 128 PRO A O 1
ATOM 1000 N N . GLN A 1 129 ? -18.602 -6.614 -5.886 1.00 63.62 129 GLN A N 1
ATOM 1001 C CA . GLN A 1 129 ? -18.852 -7.586 -4.845 1.00 63.62 129 GLN A CA 1
ATOM 1002 C C . GLN A 1 129 ? -20.105 -7.084 -4.151 1.00 63.62 129 GLN A C 1
ATOM 1004 O O . GLN A 1 129 ? -20.089 -6.025 -3.519 1.00 63.62 129 GLN A O 1
ATOM 1009 N N . THR A 1 130 ? -21.213 -7.808 -4.316 1.00 56.12 130 THR A N 1
ATOM 1010 C CA . THR A 1 130 ? -22.350 -7.668 -3.423 1.00 56.12 130 THR A CA 1
ATOM 1011 C C . THR A 1 130 ? -21.743 -7.807 -2.048 1.00 56.12 130 THR A C 1
ATOM 1013 O O . THR A 1 130 ? -21.295 -8.900 -1.695 1.00 56.12 130 THR A O 1
ATOM 1016 N N . GLN A 1 131 ? -21.629 -6.694 -1.319 1.00 58.22 131 GLN A N 1
ATOM 1017 C CA . GLN A 1 131 ? -21.313 -6.736 0.092 1.00 58.22 131 GLN A CA 1
ATOM 1018 C C . GLN A 1 131 ? -22.409 -7.615 0.660 1.00 58.22 131 GLN A C 1
ATOM 1020 O O . GLN A 1 131 ? -23.550 -7.172 0.798 1.00 58.22 131 GLN A O 1
ATOM 1025 N N . TYR A 1 132 ? -22.100 -8.895 0.856 1.00 52.56 132 TYR A N 1
ATOM 1026 C CA . TYR A 1 132 ? -23.015 -9.832 1.459 1.00 52.56 132 TYR A CA 1
ATOM 1027 C C . TYR A 1 132 ? -23.111 -9.316 2.878 1.00 52.56 132 TYR A C 1
ATOM 1029 O O . TYR A 1 132 ? -22.242 -9.560 3.716 1.00 52.56 132 TYR A O 1
ATOM 1037 N N . ARG A 1 133 ? -24.091 -8.439 3.098 1.00 55.12 133 ARG A N 1
ATOM 1038 C CA . ARG A 1 133 ? -24.355 -7.828 4.383 1.00 55.12 133 ARG A CA 1
ATOM 1039 C C . ARG A 1 133 ? -24.783 -8.998 5.232 1.00 55.12 133 ARG A C 1
ATOM 1041 O O . ARG A 1 133 ? -25.931 -9.416 5.143 1.00 55.12 133 ARG A O 1
ATOM 1048 N N . ASN A 1 134 ? -23.819 -9.582 5.943 1.00 61.12 134 ASN A N 1
ATOM 1049 C CA . ASN A 1 134 ? -24.047 -10.755 6.758 1.00 61.12 134 ASN A CA 1
ATOM 1050 C C . ASN A 1 134 ? -25.260 -10.423 7.639 1.00 61.12 134 ASN A C 1
ATOM 1052 O O . ASN A 1 134 ? -25.165 -9.502 8.456 1.00 61.12 134 ASN A O 1
ATOM 1056 N N . PRO A 1 135 ? -26.414 -11.084 7.442 1.00 66.56 135 PRO A N 1
ATOM 1057 C CA . PRO A 1 135 ? -27.633 -10.722 8.154 1.00 66.56 135 PRO A CA 1
ATOM 1058 C C . PRO A 1 135 ? -27.462 -10.921 9.664 1.00 66.56 135 PRO A C 1
ATOM 1060 O O . PRO A 1 135 ? -28.149 -10.270 10.444 1.00 66.56 135 PRO A O 1
ATOM 1063 N N . ALA A 1 136 ? -26.486 -11.740 10.079 1.00 71.00 136 ALA A N 1
ATOM 1064 C CA . ALA A 1 136 ? -26.096 -11.922 11.470 1.00 71.00 136 ALA A CA 1
ATOM 1065 C C . ALA A 1 136 ? -25.178 -10.809 12.018 1.00 71.00 136 ALA A C 1
ATOM 1067 O O . ALA A 1 136 ? -25.069 -10.668 13.232 1.00 71.00 136 ALA A O 1
ATOM 1068 N N . TYR A 1 137 ? -24.554 -9.976 11.176 1.00 73.06 137 TYR A N 1
ATOM 1069 C CA . TYR A 1 137 ? -23.646 -8.917 11.637 1.00 73.06 137 TYR A CA 1
ATOM 1070 C C . TYR A 1 137 ? -24.380 -7.788 12.364 1.00 73.06 137 TYR A C 1
ATOM 1072 O O . TYR A 1 137 ? -23.912 -7.319 13.394 1.00 73.06 137 TYR A O 1
ATOM 1080 N N . ALA A 1 138 ? -25.541 -7.358 11.863 1.00 74.12 138 ALA A N 1
ATOM 1081 C CA . ALA A 1 138 ? -26.332 -6.314 12.517 1.00 74.12 138 ALA A CA 1
ATOM 1082 C C . ALA A 1 138 ? -26.773 -6.697 13.949 1.00 74.12 138 ALA A C 1
ATOM 1084 O O . ALA A 1 138 ? -26.513 -5.908 14.860 1.00 74.12 138 ALA A O 1
ATOM 1085 N N . PRO A 1 139 ? -27.361 -7.888 14.196 1.00 78.88 139 PRO A N 1
ATOM 1086 C CA . PRO A 1 139 ? -27.695 -8.304 15.556 1.00 78.88 139 PRO A CA 1
ATOM 1087 C C . PRO A 1 139 ? -26.450 -8.588 16.408 1.00 78.88 139 PRO A C 1
ATOM 1089 O O . PRO A 1 139 ? -26.442 -8.250 17.587 1.00 78.88 139 PRO A O 1
ATOM 1092 N N . GLN A 1 140 ? -25.365 -9.131 15.840 1.00 82.31 140 GLN A N 1
ATOM 1093 C CA . GLN A 1 140 ? -24.119 -9.338 16.592 1.00 82.31 140 GLN A CA 1
ATOM 1094 C C . GLN A 1 140 ? -23.470 -8.021 17.019 1.00 82.31 140 GLN A C 1
ATOM 1096 O O . GLN A 1 140 ? -23.023 -7.907 18.156 1.00 82.31 140 GLN A O 1
ATOM 1101 N N . LYS A 1 141 ? -23.463 -7.009 16.148 1.00 82.62 141 LYS A N 1
ATOM 1102 C CA . LYS A 1 141 ? -22.963 -5.675 16.480 1.00 82.62 141 LYS A CA 1
ATOM 1103 C C . LYS A 1 141 ? -23.802 -5.027 17.580 1.00 82.62 141 LYS A C 1
ATOM 1105 O O . LYS A 1 141 ? -23.233 -4.525 18.537 1.00 82.62 141 LYS A O 1
ATOM 1110 N N . ALA A 1 142 ? -25.131 -5.124 17.500 1.00 84.00 142 ALA A N 1
ATOM 1111 C CA . ALA A 1 142 ? -26.015 -4.638 18.559 1.00 84.00 142 ALA A CA 1
ATOM 1112 C C . ALA A 1 142 ? -25.747 -5.338 19.906 1.00 84.00 142 ALA A C 1
ATOM 1114 O O . ALA A 1 142 ? -25.705 -4.679 20.944 1.00 84.00 142 ALA A O 1
ATOM 1115 N N . ASN A 1 143 ? -25.493 -6.651 19.891 1.00 86.50 143 ASN A N 1
ATOM 1116 C CA . ASN A 1 143 ? -25.130 -7.396 21.097 1.00 86.50 143 ASN A CA 1
ATOM 1117 C C . ASN A 1 143 ? -23.791 -6.922 21.676 1.00 86.50 143 ASN A C 1
ATOM 1119 O O . ASN A 1 143 ? -23.708 -6.678 22.877 1.00 86.50 143 ASN A O 1
ATOM 1123 N N . VAL A 1 144 ? -22.766 -6.742 20.837 1.00 87.56 144 VAL A N 1
ATOM 1124 C CA . VAL A 1 144 ? -21.452 -6.232 21.264 1.00 87.56 144 VAL A CA 1
ATOM 1125 C C . VAL A 1 144 ? -21.563 -4.816 21.831 1.00 87.56 144 VAL A C 1
ATOM 1127 O O . VAL A 1 144 ? -21.025 -4.550 22.903 1.00 87.56 144 VAL A O 1
ATOM 1130 N N . ASP A 1 145 ? -22.307 -3.932 21.169 1.00 89.12 145 ASP A N 1
ATOM 1131 C CA . ASP A 1 145 ? -22.503 -2.553 21.620 1.00 89.12 145 ASP A CA 1
ATOM 1132 C C . ASP A 1 145 ? -23.259 -2.514 22.964 1.00 89.12 145 ASP A C 1
ATOM 1134 O O . ASP A 1 145 ? -22.893 -1.756 23.864 1.00 89.12 145 ASP A O 1
ATOM 1138 N N . SER A 1 146 ? -24.258 -3.386 23.151 1.00 88.75 146 SER A N 1
ATOM 1139 C CA . SER A 1 146 ? -24.982 -3.515 24.425 1.00 88.75 146 SER A CA 1
ATOM 1140 C C . SER A 1 146 ? -24.115 -4.079 25.558 1.00 88.75 146 SER A C 1
ATOM 1142 O O . SER A 1 146 ? -24.188 -3.594 26.687 1.00 88.75 146 SER A O 1
ATOM 1144 N N . ALA A 1 147 ? -23.255 -5.058 25.260 1.00 87.69 147 ALA A N 1
ATOM 1145 C CA . ALA A 1 147 ? -22.325 -5.632 26.226 1.00 87.69 147 ALA A CA 1
ATOM 1146 C C . ALA A 1 147 ? -21.277 -4.603 26.664 1.00 87.69 147 ALA A C 1
ATOM 1148 O O . ALA A 1 147 ? -21.005 -4.479 27.856 1.00 87.69 147 ALA A O 1
ATOM 1149 N N . LYS A 1 148 ? -20.762 -3.810 25.720 1.00 88.94 148 LYS A N 1
ATOM 1150 C CA . LYS A 1 148 ? -19.815 -2.729 26.001 1.00 88.94 148 LYS A CA 1
ATOM 1151 C C . LYS A 1 148 ? -20.438 -1.633 26.867 1.00 88.94 148 LYS A C 1
ATOM 1153 O O . LYS A 1 148 ? -19.842 -1.224 27.854 1.00 88.94 148 LYS A O 1
ATOM 1158 N N . ALA A 1 149 ? -21.677 -1.234 26.577 1.00 90.50 149 ALA A N 1
ATOM 1159 C CA . ALA A 1 149 ? -22.404 -0.282 27.418 1.00 90.50 149 ALA A CA 1
ATOM 1160 C C . ALA A 1 149 ? -22.639 -0.813 28.848 1.00 90.50 149 ALA A C 1
ATOM 1162 O O . ALA A 1 149 ? -22.570 -0.055 29.817 1.00 90.50 149 ALA A O 1
ATOM 1163 N N . ALA A 1 150 ? -22.905 -2.116 28.998 1.00 90.06 150 ALA A N 1
ATOM 1164 C CA . ALA A 1 150 ? -23.045 -2.749 30.307 1.00 90.06 150 ALA A CA 1
ATOM 1165 C C . ALA A 1 150 ? -21.709 -2.823 31.069 1.00 90.06 150 ALA A C 1
ATOM 1167 O O . ALA A 1 150 ? -21.689 -2.601 32.282 1.00 90.06 150 ALA A O 1
ATOM 1168 N N . GLU A 1 151 ? -20.606 -3.098 30.369 1.00 90.94 151 GLU A N 1
ATOM 1169 C CA . GLU A 1 151 ? -19.248 -3.089 30.922 1.00 90.94 151 GLU A CA 1
ATOM 1170 C C . GLU A 1 151 ? -18.848 -1.686 31.396 1.00 90.94 151 GLU A C 1
ATOM 1172 O O . GLU A 1 151 ? -18.446 -1.529 32.549 1.00 90.94 151 GLU A O 1
ATOM 1177 N N . ASP A 1 152 ? -19.061 -0.660 30.570 1.00 90.94 152 ASP A N 1
ATOM 1178 C CA . ASP A 1 152 ? -18.775 0.736 30.915 1.00 90.94 152 ASP A CA 1
ATOM 1179 C C . ASP A 1 152 ? -19.586 1.179 32.147 1.00 90.94 152 ASP A C 1
ATOM 1181 O O . ASP A 1 152 ? -19.047 1.766 33.090 1.00 90.94 152 ASP A O 1
ATOM 1185 N N . ALA A 1 153 ? -20.873 0.817 32.210 1.00 91.88 153 ALA A N 1
ATOM 1186 C CA . ALA A 1 153 ? -21.717 1.103 33.369 1.00 91.88 153 ALA A CA 1
ATOM 1187 C C . ALA A 1 153 ? -21.264 0.354 34.639 1.00 91.88 153 ALA A C 1
ATOM 1189 O O . ALA A 1 153 ? -21.363 0.883 35.753 1.00 91.88 153 ALA A O 1
ATOM 1190 N N . ALA A 1 154 ? -20.775 -0.883 34.507 1.00 90.62 154 ALA A N 1
ATOM 1191 C CA . ALA A 1 154 ? -20.215 -1.641 35.624 1.00 90.62 154 ALA A CA 1
ATOM 1192 C C . ALA A 1 154 ? -18.888 -1.033 36.105 1.00 90.62 154 ALA A C 1
ATOM 1194 O O . ALA A 1 154 ? -18.663 -0.920 37.315 1.00 90.62 154 ALA A O 1
ATOM 1195 N N . PHE A 1 155 ? -18.048 -0.580 35.175 1.00 91.56 155 PHE A N 1
ATOM 1196 C CA . PHE A 1 155 ? -16.791 0.095 35.468 1.00 91.56 155 PHE A CA 1
ATOM 1197 C C . PHE A 1 155 ? -17.019 1.430 36.187 1.00 91.56 155 PHE A C 1
ATOM 1199 O O . PHE A 1 155 ? -16.392 1.690 37.218 1.00 91.56 155 PHE A O 1
ATOM 1206 N N . GLU A 1 156 ? -17.988 2.239 35.750 1.00 92.69 156 GLU A N 1
ATOM 1207 C CA . GLU A 1 156 ? -18.361 3.468 36.460 1.00 92.69 156 GLU A CA 1
ATOM 1208 C C . GLU A 1 156 ? -18.846 3.199 37.889 1.00 92.69 156 GLU A C 1
ATOM 1210 O O . GLU A 1 156 ? -18.448 3.902 38.827 1.00 92.69 156 GLU A O 1
ATOM 1215 N N . LYS A 1 157 ? -19.666 2.157 38.088 1.00 92.44 157 LYS A N 1
ATOM 1216 C CA . LYS A 1 157 ? -20.097 1.741 39.433 1.00 92.44 157 LYS A CA 1
ATOM 1217 C C . LYS A 1 157 ? -18.906 1.332 40.293 1.00 92.44 157 LYS A C 1
ATOM 1219 O O . LYS A 1 157 ? -18.829 1.749 41.451 1.00 92.44 157 LYS A O 1
ATOM 1224 N N . HIS A 1 158 ? -17.967 0.569 39.739 1.00 90.69 158 HIS A N 1
ATOM 1225 C CA . HIS A 1 158 ? -16.747 0.182 40.441 1.00 90.69 158 HIS A CA 1
ATOM 1226 C C . HIS A 1 158 ? -15.923 1.412 40.856 1.00 90.69 158 HIS A C 1
ATOM 1228 O O . HIS A 1 158 ? -15.553 1.543 42.026 1.00 90.69 158 HIS A O 1
ATOM 1234 N N . LEU A 1 159 ? -15.729 2.374 39.950 1.00 93.19 159 LEU A N 1
ATOM 1235 C CA . LEU A 1 159 ? -15.050 3.638 40.248 1.00 93.19 159 LEU A CA 1
ATOM 1236 C C . LEU A 1 159 ? -15.780 4.470 41.310 1.00 93.19 159 LEU A C 1
ATOM 1238 O O . LEU A 1 159 ? -15.140 5.118 42.141 1.00 93.19 159 LEU A O 1
ATOM 1242 N N . ALA A 1 160 ? -17.114 4.487 41.305 1.00 93.38 160 ALA A N 1
ATOM 1243 C CA . ALA A 1 160 ? -17.902 5.185 42.318 1.00 93.38 160 ALA A CA 1
ATOM 1244 C C . ALA A 1 160 ? -17.741 4.546 43.709 1.00 93.38 160 ALA A C 1
ATOM 1246 O O . ALA A 1 160 ? -17.563 5.262 44.698 1.00 93.38 160 ALA A O 1
ATOM 1247 N N . VAL A 1 161 ? -17.746 3.212 43.788 1.00 94.00 161 VAL A N 1
ATOM 1248 C CA . VAL A 1 161 ? -17.496 2.474 45.037 1.00 94.00 161 VAL A CA 1
ATOM 1249 C C . VAL A 1 161 ? -16.072 2.715 45.533 1.00 94.00 161 VAL A C 1
ATOM 1251 O O . VAL A 1 161 ? -15.891 3.046 46.704 1.00 94.00 161 VAL A O 1
ATOM 1254 N N . MET A 1 162 ? -15.074 2.642 44.650 1.00 92.44 162 MET A N 1
ATOM 1255 C CA . MET A 1 162 ? -13.680 2.932 44.995 1.00 92.44 162 MET A CA 1
ATOM 1256 C C . MET A 1 162 ? -13.506 4.359 45.521 1.00 92.44 162 MET A C 1
ATOM 1258 O O . MET A 1 162 ? -12.863 4.561 46.551 1.00 92.44 162 MET A O 1
ATOM 1262 N N . ARG A 1 163 ? -14.143 5.355 44.891 1.00 92.38 163 ARG A N 1
ATOM 1263 C CA . ARG A 1 163 ? -14.137 6.742 45.388 1.00 92.38 163 ARG A CA 1
ATOM 1264 C C . ARG A 1 163 ? -14.720 6.855 46.798 1.00 92.38 163 ARG A C 1
ATOM 1266 O O . ARG A 1 163 ? -14.105 7.490 47.653 1.00 92.38 163 ARG A O 1
ATOM 1273 N N . ARG A 1 164 ? -15.861 6.209 47.068 1.00 93.75 164 ARG A N 1
ATOM 1274 C CA . ARG A 1 164 ? -16.463 6.185 48.416 1.00 93.75 164 ARG A CA 1
ATOM 1275 C C . ARG A 1 164 ? -15.554 5.500 49.432 1.00 93.75 164 ARG A C 1
ATOM 1277 O O . ARG A 1 164 ? -15.374 6.018 50.530 1.00 93.75 164 ARG A O 1
ATOM 1284 N N . TYR A 1 165 ? -14.943 4.378 49.060 1.00 93.50 165 TYR A N 1
ATOM 1285 C CA . TYR A 1 165 ? -13.990 3.673 49.912 1.00 93.50 165 TYR A CA 1
ATOM 1286 C C . TYR A 1 165 ? -12.800 4.565 50.291 1.00 93.50 165 TYR A C 1
ATOM 1288 O O . TYR A 1 165 ? -12.474 4.687 51.472 1.00 93.50 165 TYR A O 1
ATOM 1296 N N . HIS A 1 166 ? -12.190 5.245 49.316 1.00 91.69 166 HIS A N 1
ATOM 1297 C CA . HIS A 1 166 ? -11.094 6.179 49.576 1.00 91.69 166 HIS A CA 1
ATOM 1298 C C . HIS A 1 166 ? -11.523 7.351 50.462 1.00 91.69 166 HIS A C 1
ATOM 1300 O O . HIS A 1 166 ? -10.794 7.709 51.384 1.00 91.69 166 HIS A O 1
ATOM 1306 N N . MET A 1 167 ? -12.717 7.905 50.245 1.00 92.69 167 MET A N 1
ATOM 1307 C CA . MET A 1 167 ? -13.257 8.968 51.094 1.00 92.69 167 MET A CA 1
ATOM 1308 C C . MET A 1 167 ? -13.415 8.505 52.550 1.00 92.69 167 MET A C 1
ATOM 1310 O O . MET A 1 167 ? -12.926 9.179 53.455 1.00 92.69 167 MET A O 1
ATOM 1314 N N . HIS A 1 168 ? -14.016 7.337 52.786 1.00 92.94 168 HIS A N 1
ATOM 1315 C CA . HIS A 1 168 ? -14.155 6.783 54.136 1.00 92.94 168 HIS A CA 1
ATOM 1316 C C . HIS A 1 168 ? -12.806 6.451 54.780 1.00 92.94 168 HIS A C 1
ATOM 1318 O O . HIS A 1 168 ? -12.615 6.686 55.973 1.00 92.94 168 HIS A O 1
ATOM 1324 N N . LYS A 1 169 ? -11.843 5.945 54.000 1.00 93.50 169 LYS A N 1
ATOM 1325 C CA . LYS A 1 169 ? -10.479 5.696 54.480 1.00 93.50 169 LYS A CA 1
ATOM 1326 C C . LYS A 1 169 ? -9.801 6.993 54.929 1.00 93.50 169 LYS A C 1
ATOM 1328 O O . LYS A 1 169 ? -9.229 7.020 56.016 1.00 93.50 169 LYS A O 1
ATOM 1333 N N . ASN A 1 170 ? -9.917 8.059 54.138 1.00 92.62 170 ASN A N 1
ATOM 1334 C CA . ASN A 1 170 ? -9.350 9.367 54.465 1.00 92.62 170 ASN A CA 1
ATOM 1335 C C . ASN A 1 170 ? -10.030 9.983 55.697 1.00 92.62 170 ASN A C 1
ATOM 1337 O O . ASN A 1 170 ? -9.341 10.472 56.585 1.00 92.62 170 ASN A O 1
ATOM 1341 N N . GLN A 1 171 ? -11.362 9.901 55.797 1.00 92.69 171 GLN A N 1
ATOM 1342 C CA . GLN A 1 171 ? -12.107 10.354 56.980 1.00 92.69 171 GLN A CA 1
ATOM 1343 C C . GLN A 1 171 ? -11.677 9.609 58.245 1.00 92.69 171 GLN A C 1
ATOM 1345 O O . GLN A 1 171 ? -11.447 10.229 59.279 1.00 92.69 171 GLN A O 1
ATOM 1350 N N . ARG A 1 172 ? -11.513 8.283 58.159 1.00 92.00 172 ARG A N 1
ATOM 1351 C CA . ARG A 1 172 ? -11.017 7.477 59.277 1.00 92.00 172 ARG A CA 1
ATOM 1352 C C . ARG A 1 172 ? -9.605 7.894 59.690 1.00 92.00 172 ARG A C 1
ATOM 1354 O O . ARG A 1 172 ? -9.341 7.991 60.882 1.00 92.00 172 ARG A O 1
ATOM 1361 N N . GLN A 1 173 ? -8.704 8.125 58.735 1.00 91.31 173 GLN A N 1
ATOM 1362 C CA . GLN A 1 173 ? -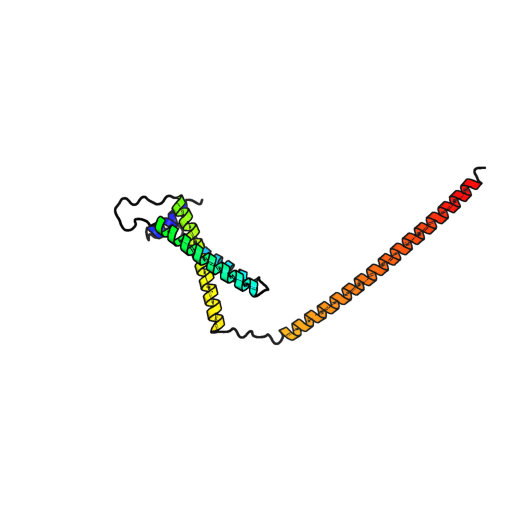7.342 8.580 59.036 1.00 91.31 173 GLN A CA 1
ATOM 1363 C C . GLN A 1 173 ? -7.330 9.969 59.684 1.00 91.31 173 GLN A C 1
ATOM 1365 O O . GLN A 1 173 ? -6.618 10.159 60.664 1.00 91.31 173 GLN A O 1
ATOM 1370 N N . ALA A 1 174 ? -8.150 10.904 59.195 1.00 91.00 174 ALA A N 1
ATOM 1371 C CA . ALA A 1 174 ? -8.288 12.230 59.793 1.00 91.00 174 ALA A CA 1
ATOM 1372 C C . ALA A 1 174 ? -8.812 12.156 61.236 1.00 91.00 174 ALA A C 1
ATOM 1374 O O . ALA A 1 174 ? -8.245 12.790 62.117 1.00 91.00 174 ALA A O 1
ATOM 1375 N N . PHE A 1 175 ? -9.826 11.322 61.491 1.00 93.50 175 PHE A N 1
ATOM 1376 C CA . PHE A 1 175 ? -10.361 11.110 62.838 1.00 93.50 175 PHE A CA 1
ATOM 1377 C C . PHE A 1 175 ? -9.323 10.514 63.799 1.00 93.50 175 PHE A C 1
ATOM 1379 O O . PHE A 1 175 ? -9.200 10.973 64.930 1.00 93.50 175 PHE A O 1
ATOM 1386 N N . ILE A 1 176 ? -8.557 9.507 63.358 1.00 91.94 176 ILE A N 1
ATOM 1387 C CA . ILE A 1 176 ? -7.472 8.928 64.170 1.00 91.94 176 ILE A CA 1
ATOM 1388 C C . ILE A 1 176 ? -6.435 10.004 64.5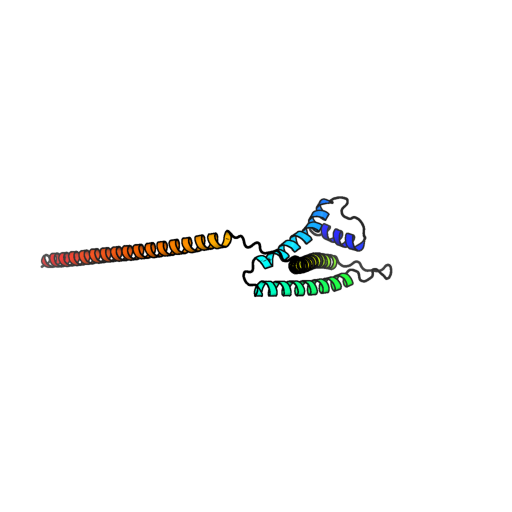01 1.00 91.94 176 ILE A C 1
ATOM 1390 O O . ILE A 1 176 ? -6.042 10.134 65.655 1.00 91.94 176 ILE A O 1
ATOM 1394 N N . HIS A 1 177 ? -6.045 10.810 63.514 1.00 91.31 177 HIS A N 1
ATOM 1395 C CA . HIS A 1 177 ? -5.066 11.869 63.721 1.00 91.31 177 HIS A CA 1
ATOM 1396 C C . HIS A 1 177 ? -5.565 12.958 64.685 1.00 91.31 177 HIS A C 1
ATOM 1398 O O . HIS A 1 177 ? -4.812 13.420 65.536 1.00 91.31 177 HIS A O 1
ATOM 1404 N N . GLU A 1 178 ? -6.840 13.342 64.597 1.00 90.94 178 GLU A N 1
ATOM 1405 C CA . GLU A 1 178 ? -7.462 14.296 65.523 1.00 90.94 178 GLU A CA 1
ATOM 1406 C C . GLU A 1 178 ? -7.486 13.756 66.963 1.00 90.94 178 GLU A C 1
ATOM 1408 O O . GLU A 1 178 ? -7.140 14.476 67.901 1.00 90.94 178 GLU A O 1
ATOM 1413 N N . GLN A 1 179 ? -7.813 12.472 67.141 1.00 90.88 179 GLN A N 1
ATOM 1414 C CA . GLN A 1 179 ? -7.770 11.799 68.445 1.00 90.88 179 GLN A CA 1
ATOM 1415 C C . GLN A 1 179 ? -6.345 11.729 69.015 1.00 90.88 179 GLN A C 1
ATOM 1417 O O . GLN A 1 179 ? -6.141 12.013 70.194 1.00 90.88 179 GLN A O 1
ATOM 1422 N N . GLU A 1 180 ? -5.345 11.408 68.189 1.00 89.56 180 GLU A N 1
ATOM 1423 C CA . GLU A 1 180 ? -3.931 11.403 68.593 1.00 89.56 180 GLU A CA 1
ATOM 1424 C C . GLU A 1 180 ? -3.454 12.795 69.028 1.00 89.56 180 GLU A C 1
ATOM 1426 O O . GLU A 1 180 ? -2.761 12.930 70.038 1.00 89.56 180 GLU A O 1
ATOM 1431 N N . GLN A 1 181 ? -3.842 13.847 68.301 1.00 88.31 181 GLN A N 1
ATOM 1432 C CA . GLN A 1 181 ? -3.513 15.227 68.665 1.00 88.31 181 GLN A CA 1
ATOM 1433 C C . GLN A 1 181 ? -4.185 15.655 69.975 1.00 88.31 181 GLN A C 1
ATOM 1435 O O . GLN A 1 181 ? -3.534 16.284 70.813 1.00 88.31 181 GLN A O 1
ATOM 1440 N N . ALA A 1 182 ? -5.461 15.310 70.170 1.00 85.06 182 ALA A N 1
ATOM 1441 C CA . ALA A 1 182 ? -6.183 15.592 71.408 1.00 85.06 182 ALA A CA 1
ATOM 1442 C C . ALA A 1 182 ? -5.539 14.876 72.605 1.00 85.06 182 ALA A C 1
ATOM 1444 O O . ALA A 1 182 ? -5.257 15.512 73.621 1.00 85.06 182 ALA A O 1
ATOM 1445 N N . PHE A 1 183 ? -5.212 13.590 72.447 1.00 86.31 183 PHE A N 1
ATOM 1446 C CA . PHE A 1 183 ? -4.525 12.802 73.468 1.00 86.31 183 PHE A CA 1
ATOM 1447 C C . PHE A 1 183 ? -3.148 13.381 73.816 1.00 86.31 183 PHE A C 1
ATOM 1449 O O . PHE A 1 183 ? -2.851 13.595 74.989 1.00 86.31 183 PHE A O 1
ATOM 1456 N N . ASN A 1 184 ? -2.324 13.713 72.816 1.00 84.25 184 ASN A N 1
ATOM 1457 C CA . ASN A 1 184 ? -1.015 14.331 73.047 1.00 84.25 184 ASN A CA 1
ATOM 1458 C C . ASN A 1 184 ? -1.128 15.683 73.765 1.00 84.25 184 ASN A C 1
ATOM 1460 O O . ASN A 1 184 ? -0.305 15.992 74.624 1.00 84.25 184 ASN A O 1
ATOM 1464 N N . LYS A 1 185 ? -2.147 16.486 73.442 1.00 83.88 185 LYS A N 1
ATOM 1465 C CA . LYS A 1 185 ? -2.388 17.777 74.096 1.00 83.88 185 LYS A CA 1
ATOM 1466 C C . LYS A 1 185 ? -2.773 17.618 75.567 1.00 83.88 185 LYS A C 1
ATOM 1468 O O . LYS A 1 185 ? -2.296 18.387 76.400 1.00 83.88 185 LYS A O 1
ATOM 1473 N N . ASP A 1 186 ? -3.607 16.635 75.892 1.00 81.81 186 ASP A N 1
ATOM 1474 C CA . ASP A 1 186 ? -3.959 16.336 77.283 1.00 81.81 186 ASP A CA 1
ATOM 1475 C C . ASP A 1 186 ? -2.773 15.744 78.058 1.00 81.81 186 ASP A C 1
ATOM 1477 O O . ASP A 1 186 ? -2.579 16.076 79.227 1.00 81.81 186 ASP A O 1
ATOM 1481 N N . LEU A 1 187 ? -1.915 14.961 77.397 1.00 77.56 187 LEU A N 1
ATOM 1482 C CA . LEU A 1 187 ? -0.682 14.441 77.990 1.00 77.56 187 LEU A CA 1
ATOM 1483 C C . LEU A 1 187 ? 0.334 15.558 78.293 1.00 77.56 187 LEU A C 1
ATOM 1485 O O . LEU A 1 187 ? 0.939 15.558 79.362 1.00 77.56 187 LEU A O 1
ATOM 1489 N N . MET A 1 188 ? 0.478 16.546 77.399 1.00 75.31 188 MET A N 1
ATOM 1490 C CA . MET A 1 188 ? 1.304 17.738 77.650 1.00 75.31 188 MET A CA 1
ATOM 1491 C C . MET A 1 188 ? 0.770 18.563 78.825 1.00 75.31 188 MET A C 1
ATOM 1493 O O . MET A 1 188 ? 1.538 18.904 79.716 1.00 75.31 188 MET A O 1
ATOM 1497 N N . ARG A 1 189 ? -0.549 18.794 78.898 1.00 71.19 189 ARG A N 1
ATOM 1498 C CA . ARG A 1 189 ? -1.173 19.478 80.047 1.00 71.19 189 ARG A CA 1
ATOM 1499 C C . ARG A 1 189 ? -0.919 18.760 81.370 1.00 71.19 189 ARG A C 1
ATOM 1501 O O . ARG A 1 189 ? -0.725 19.416 82.386 1.00 71.19 189 ARG A O 1
ATOM 1508 N N . HIS A 1 190 ? -0.940 17.429 81.367 1.00 68.00 190 HIS A N 1
ATOM 1509 C CA . HIS A 1 190 ? -0.649 16.642 82.563 1.00 68.00 190 HIS A CA 1
ATOM 1510 C C . HIS A 1 190 ? 0.828 16.707 82.970 1.00 68.00 190 HIS A C 1
ATOM 1512 O O . HIS A 1 190 ? 1.111 16.756 84.163 1.00 68.00 190 HIS A O 1
ATOM 1518 N N . ASN A 1 191 ? 1.759 16.733 82.012 1.00 64.69 191 ASN A N 1
ATOM 1519 C CA . ASN A 1 191 ? 3.188 16.883 82.301 1.00 64.69 191 ASN A CA 1
ATOM 1520 C C . ASN A 1 191 ? 3.550 18.295 82.787 1.00 64.69 191 ASN A C 1
ATOM 1522 O O . ASN A 1 191 ? 4.367 18.417 83.695 1.00 64.69 191 ASN A O 1
ATOM 1526 N N . ASP A 1 192 ? 2.915 19.340 82.251 1.00 61.25 192 ASP A N 1
ATOM 1527 C CA . ASP A 1 192 ? 3.129 20.723 82.702 1.00 61.25 192 ASP A CA 1
ATOM 1528 C C . ASP A 1 192 ? 2.660 20.932 84.158 1.00 61.25 192 ASP A C 1
ATOM 1530 O O . ASP A 1 192 ? 3.263 21.697 84.900 1.00 61.25 192 ASP A O 1
ATOM 1534 N N . LEU A 1 193 ? 1.638 20.193 84.611 1.00 57.88 193 LEU A N 1
ATOM 1535 C CA . LEU A 1 193 ? 1.141 20.224 85.998 1.00 57.88 193 LEU A CA 1
ATOM 1536 C C . LEU A 1 193 ? 2.042 19.490 87.013 1.00 57.88 193 LEU A C 1
ATOM 1538 O O . LEU A 1 193 ? 1.790 19.571 88.213 1.00 57.88 193 LEU A O 1
ATOM 1542 N N . HIS A 1 194 ? 3.060 18.756 86.555 1.00 55.78 194 HIS A N 1
ATOM 1543 C CA . HIS A 1 194 ? 3.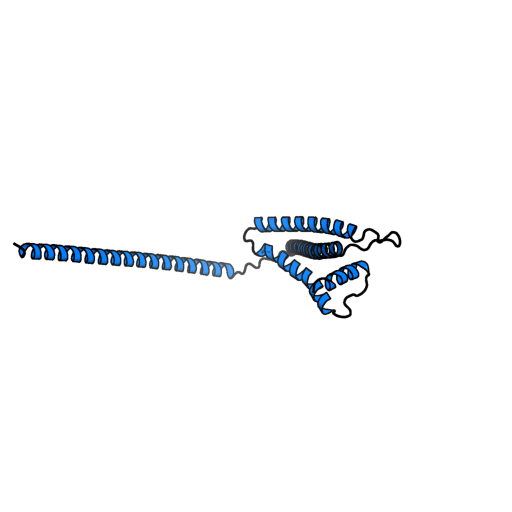989 17.996 87.402 1.00 55.78 194 HIS A CA 1
ATOM 1544 C C . HIS A 1 194 ? 5.422 18.573 87.416 1.00 55.78 194 HIS A C 1
ATOM 1546 O O . HIS A 1 194 ? 6.325 17.944 87.974 1.00 55.78 194 HIS A O 1
ATOM 1552 N N . HIS A 1 195 ? 5.642 19.751 86.820 1.00 52.12 195 HIS A N 1
ATOM 1553 C CA . HIS A 1 195 ? 6.947 20.425 86.755 1.00 52.12 195 HIS A CA 1
ATOM 1554 C C . HIS A 1 195 ? 7.027 21.794 87.460 1.00 52.12 195 HIS A C 1
ATOM 1556 O O . HIS A 1 195 ? 8.068 22.444 87.358 1.00 52.12 195 HIS A O 1
ATOM 1562 N N . ASP A 1 196 ? 6.008 22.160 88.242 1.00 45.25 196 ASP A N 1
ATOM 1563 C CA . ASP A 1 196 ? 6.060 23.216 89.273 1.00 45.25 196 ASP A CA 1
ATOM 1564 C C . ASP A 1 196 ? 6.162 22.598 90.682 1.00 45.25 196 ASP A C 1
ATOM 1566 O O . ASP A 1 196 ? 6.839 23.197 91.551 1.00 45.25 196 ASP A O 1
#

Secondary structure (DSSP, 8-state):
--HHHHHHHHHHHHH---TTSS-HHHHHHHHHHHHHHHHHHHHGGGG-SSHHHHHHHHHHHHHHHHHHHHHHHHHHHHHTTTTTS-S--PPPPHHHHHHHHHHHHHHHHHHHHHHHHHHHHHHHHHS-------TTHHHHHHHHHHHHHHHHHHHHHHHHHHHHHHHHHHHHHHHHHHHHHHHHHHHHHHHHTT--

Sequence (196 aa):
MGISTVNVQANLEATYEPVFIEAPYKAWLLALLVPIGSLSIKFLPSSFERESSKRAYIKGLYISTALSLLIWSVAFALMFNGIGTSEDAEAASDAMANFYMWIHAFAEMLATASLYMKLSQTLETYFPQTQYRNPAYAPQKANVDSAKAAEDAAFEKHLAVMRRYHMHKNQRQAFIHEQEQAFNKDLMRHNDLHHD

Radius of gyration: 37.14 Å; chains: 1; bounding box: 61×46×123 Å

pLDDT: mean 74.24, std 15.91, range [34.34, 94.0]